Protein AF-A0A517QKP5-F1 (afdb_monomer)

Foldseek 3Di:
DPPPDFDLLFLLLQCPLQPNDQDAQPLQDPDDPDDQPPDRLRHALFDDPLADAPDDPPPDPDDRDDADPLLVVLQVQLLVCVQVVVLVSSLVSLSSSCVRRVRHLLSLQVNLVSCLSVVVLSSNLSSVLSSSNRDDDAALVVVQVSYNHVVSVVVSLVVLVVVCVVVVPDLSSLSVNLSVCVRVVVLVSSLVSLLSNLVVPVPSSSSVSSNCVSPVPDDRPPHQAQDDDDWAPFFDDLVLVAAWKWFDDDQKIWIWHQHPVQKIWIWMAHPRDIRIFIDGWDAGRRQWIWGATPRHGIWTWRWYGDRQWIFTHTGPDRNPDGTGIMGGD

Organism: NCBI:txid2527994

Sequence (329 aa):
MTAFGVTTWAVNRVGWAFGYNSYVNPYATSYVDNSSAYYDYSQPIVMTPDEQTLAADPASTEPPAALPETALSSFDQARNEFYDGDYDAALKSTDAALKEMPNDTAIHEFRALVTFALADYQQSAATLYAVLSVGPGWDWTTLSGLYPSVDVYTEQLRALESYCKKNPSDQASRFVLAYQYVTAGHNDAAIEQLQGLVKANPQDQVSIQMLQRLDPDAEIPNPAKKVEPPKPADPVEAKQLQGDWEATRDKSTYEMELAENQEFTWKFTTDGKTQEVRGIWSVDKDGVLAMEMNDSGVMLAQTIVKGNDLEFYMLGDTTGNDPIDFQKK

Structure (mmCIF, N/CA/C/O backbone):
data_AF-A0A517QKP5-F1
#
_entry.id   AF-A0A517QKP5-F1
#
loop_
_atom_site.group_PDB
_atom_site.id
_atom_site.type_symbol
_atom_site.label_atom_id
_atom_site.label_alt_id
_atom_site.label_comp_id
_atom_site.label_asym_id
_atom_site.label_entity_id
_atom_site.label_seq_id
_atom_site.pdbx_PDB_ins_code
_atom_site.Cartn_x
_atom_site.Cartn_y
_atom_site.Cartn_z
_atom_site.occupancy
_atom_site.B_iso_or_equiv
_atom_site.auth_seq_id
_atom_site.auth_comp_id
_atom_site.auth_asym_id
_atom_site.auth_atom_id
_atom_site.pdbx_PDB_model_num
ATOM 1 N N . MET A 1 1 ? -31.020 -1.310 4.590 1.00 26.44 1 MET A N 1
ATOM 2 C CA . MET A 1 1 ? -29.865 -2.166 4.263 1.00 26.44 1 MET A CA 1
ATOM 3 C C . MET A 1 1 ? -29.166 -1.544 3.075 1.00 26.44 1 MET A C 1
ATOM 5 O O . MET A 1 1 ? -29.464 -1.881 1.938 1.00 26.44 1 MET A O 1
ATOM 9 N N . THR A 1 2 ? -28.320 -0.558 3.336 1.00 27.45 2 THR A N 1
ATOM 10 C CA . THR A 1 2 ? -27.256 -0.180 2.410 1.00 27.45 2 THR A CA 1
ATOM 11 C C . THR A 1 2 ? -26.235 -1.309 2.476 1.00 27.45 2 THR A C 1
ATOM 13 O O . THR A 1 2 ? -25.740 -1.638 3.550 1.00 27.45 2 THR A O 1
ATOM 16 N N . ALA A 1 3 ? -26.026 -2.003 1.361 1.00 26.72 3 ALA A N 1
ATOM 17 C CA . ALA A 1 3 ? -24.931 -2.951 1.247 1.00 26.72 3 ALA A CA 1
ATOM 18 C C . ALA A 1 3 ? -23.648 -2.118 1.169 1.00 26.72 3 ALA A C 1
ATOM 20 O O . ALA A 1 3 ? -23.395 -1.487 0.146 1.00 26.72 3 ALA A O 1
ATOM 21 N N . PHE A 1 4 ? -22.899 -2.048 2.268 1.00 36.16 4 PHE A N 1
ATOM 22 C CA . PHE A 1 4 ? -21.596 -1.392 2.290 1.00 36.16 4 PHE A CA 1
ATOM 23 C C . PHE A 1 4 ? -20.643 -2.204 1.408 1.00 36.16 4 PHE A C 1
ATOM 25 O O . PHE A 1 4 ? -20.305 -3.347 1.718 1.00 36.16 4 PHE A O 1
ATOM 32 N N . GLY A 1 5 ? -20.291 -1.650 0.248 1.00 34.31 5 GLY A N 1
ATOM 33 C CA . GLY A 1 5 ? -19.359 -2.270 -0.682 1.00 34.31 5 GLY A CA 1
ATOM 34 C C . GLY A 1 5 ? -17.934 -2.035 -0.206 1.00 34.31 5 GLY A C 1
ATOM 35 O O . GLY A 1 5 ? -17.372 -0.976 -0.455 1.00 34.31 5 GLY A O 1
ATOM 36 N N . VAL A 1 6 ? -17.334 -3.017 0.462 1.00 38.69 6 VAL A N 1
ATOM 37 C CA . VAL A 1 6 ? -15.886 -3.007 0.695 1.00 38.69 6 VAL A CA 1
ATOM 38 C C . VAL A 1 6 ? -15.219 -3.282 -0.653 1.00 38.69 6 VAL A C 1
ATOM 40 O O . VAL A 1 6 ? -15.315 -4.392 -1.180 1.00 38.69 6 VAL A O 1
ATOM 43 N N . THR A 1 7 ? -14.574 -2.283 -1.254 1.00 41.81 7 THR A N 1
ATOM 44 C CA . THR A 1 7 ? -13.677 -2.548 -2.384 1.00 41.81 7 THR A CA 1
ATOM 45 C C . THR A 1 7 ? -12.477 -3.336 -1.857 1.00 41.81 7 THR A C 1
ATOM 47 O O . THR A 1 7 ? -11.970 -3.061 -0.773 1.00 41.81 7 THR A O 1
ATOM 50 N N . THR A 1 8 ? -12.024 -4.354 -2.590 1.00 42.66 8 THR A N 1
ATOM 51 C CA . THR A 1 8 ? -11.006 -5.317 -2.121 1.00 42.66 8 THR A CA 1
ATOM 52 C C . THR A 1 8 ? -9.703 -4.660 -1.636 1.00 42.66 8 THR A C 1
ATOM 54 O O . THR A 1 8 ? -9.054 -5.195 -0.744 1.00 42.66 8 THR A O 1
ATOM 57 N N . TRP A 1 9 ? -9.358 -3.476 -2.155 1.00 47.88 9 TRP A N 1
ATOM 58 C CA . TRP A 1 9 ? -8.185 -2.690 -1.748 1.00 47.88 9 TRP A CA 1
ATOM 59 C C . TRP A 1 9 ? -8.307 -2.070 -0.344 1.00 47.88 9 TRP A C 1
ATOM 61 O O . TRP A 1 9 ? -7.305 -1.871 0.340 1.00 47.88 9 TRP A O 1
ATOM 71 N N . ALA A 1 10 ? -9.530 -1.813 0.132 1.00 49.59 10 ALA A N 1
ATOM 72 C CA . ALA A 1 10 ? -9.772 -1.160 1.416 1.00 49.59 10 ALA A CA 1
ATOM 73 C C . ALA A 1 10 ? -9.341 -2.009 2.623 1.00 49.59 10 ALA A C 1
ATOM 75 O O . ALA A 1 10 ? -8.938 -1.458 3.643 1.00 49.59 10 ALA A O 1
ATOM 76 N N . VAL A 1 11 ? -9.385 -3.343 2.525 1.00 49.78 11 VAL A N 1
ATOM 77 C CA . VAL A 1 11 ? -9.179 -4.231 3.685 1.00 49.78 11 VAL A CA 1
ATOM 78 C C . VAL A 1 11 ? -7.751 -4.142 4.238 1.00 49.78 11 VAL A C 1
ATOM 80 O O . VAL A 1 11 ? -7.569 -4.182 5.452 1.00 49.78 11 VAL A O 1
ATOM 83 N N . ASN A 1 12 ? -6.740 -3.951 3.379 1.00 55.12 12 ASN A N 1
ATOM 84 C CA . ASN A 1 12 ? -5.353 -3.806 3.843 1.00 55.12 12 ASN A CA 1
ATOM 85 C C . ASN A 1 12 ? -5.059 -2.434 4.423 1.00 55.12 12 ASN A C 1
ATOM 87 O O . ASN A 1 12 ? -4.390 -2.340 5.450 1.00 55.12 12 ASN A O 1
ATOM 91 N N . ARG A 1 13 ? -5.571 -1.385 3.772 1.00 68.06 13 ARG A N 1
ATOM 92 C CA . ARG A 1 13 ? -5.437 0.000 4.225 1.00 68.06 13 ARG A CA 1
ATOM 93 C C . ARG A 1 13 ? -6.020 0.173 5.626 1.00 68.06 13 ARG A C 1
ATOM 95 O O . ARG A 1 13 ? -5.367 0.721 6.504 1.00 68.06 13 ARG A O 1
ATOM 102 N N . VAL A 1 14 ? -7.223 -0.357 5.848 1.00 72.00 14 VAL A N 1
ATOM 103 C CA . VAL A 1 14 ? -8.001 -0.193 7.085 1.00 72.00 14 VAL A CA 1
ATOM 104 C C . VAL A 1 14 ? -7.249 -0.666 8.335 1.00 72.00 14 VAL A C 1
ATOM 106 O O . VAL A 1 14 ? -7.290 0.007 9.361 1.00 72.00 14 VAL A O 1
ATOM 109 N N . GLY A 1 15 ? -6.527 -1.788 8.262 1.00 74.19 15 GLY A N 1
ATOM 110 C CA . GLY A 1 15 ? -5.787 -2.336 9.402 1.00 74.19 15 GLY A CA 1
ATOM 111 C C . GLY A 1 15 ? -4.815 -1.332 10.021 1.00 74.19 15 GLY A C 1
ATOM 112 O O . GLY A 1 15 ? -4.880 -1.040 11.214 1.00 74.19 15 GLY A O 1
ATOM 113 N N . TRP A 1 16 ? -3.918 -0.788 9.202 1.00 77.56 16 TRP A N 1
ATOM 114 C CA . TRP A 1 16 ? -2.890 0.141 9.669 1.00 77.56 16 TRP A CA 1
ATOM 115 C C . TRP A 1 16 ? -3.356 1.600 9.689 1.00 77.56 16 TRP A C 1
ATOM 117 O O . TRP A 1 16 ? -2.891 2.346 10.544 1.00 77.56 16 TRP A O 1
ATOM 127 N N . ALA A 1 17 ? -4.311 2.003 8.841 1.00 76.69 17 ALA A N 1
ATOM 128 C CA . ALA A 1 17 ? -4.862 3.365 8.829 1.00 76.69 17 ALA A CA 1
ATOM 129 C C . ALA A 1 17 ? -5.696 3.692 10.078 1.00 76.69 17 ALA A C 1
ATOM 131 O O . ALA A 1 17 ? -5.887 4.858 10.402 1.00 76.69 17 ALA A O 1
ATOM 132 N N . PHE A 1 18 ? -6.171 2.673 10.801 1.00 80.75 18 PHE A N 1
ATOM 133 C CA . PHE A 1 18 ? -6.803 2.828 12.114 1.00 80.75 18 PHE A CA 1
ATOM 134 C C . PHE A 1 18 ? -5.856 2.488 13.277 1.00 80.75 18 PHE A C 1
ATOM 136 O O . PHE A 1 18 ? -6.275 2.494 14.432 1.00 80.75 18 PHE A O 1
ATOM 143 N N . GLY A 1 19 ? -4.583 2.182 13.000 1.00 79.94 19 GLY A N 1
ATOM 144 C CA . GLY A 1 19 ? -3.602 1.783 14.014 1.00 79.94 19 GLY A CA 1
ATOM 145 C C . GLY A 1 19 ? -3.836 0.386 14.596 1.00 79.94 19 GLY A C 1
ATOM 146 O O . GLY A 1 19 ? -3.241 0.028 15.610 1.00 79.94 19 GLY A O 1
ATOM 147 N N . TYR A 1 20 ? -4.698 -0.425 13.974 1.00 79.19 20 TYR A N 1
ATOM 148 C CA . TYR A 1 20 ? -5.053 -1.740 14.497 1.00 79.19 20 TYR A CA 1
ATOM 149 C C . TYR A 1 20 ? -3.965 -2.792 14.242 1.00 79.19 20 TYR A C 1
ATOM 151 O O . TYR A 1 20 ? -3.736 -3.642 15.099 1.00 79.19 20 TYR A O 1
ATOM 159 N N . ASN A 1 21 ? -3.290 -2.714 13.092 1.00 76.88 21 ASN A N 1
ATOM 160 C CA . ASN A 1 21 ? -2.162 -3.561 12.701 1.00 76.88 21 ASN A CA 1
ATOM 161 C C . ASN A 1 21 ? -0.981 -2.705 12.230 1.00 76.88 21 ASN A C 1
ATOM 163 O O . ASN A 1 21 ? -1.163 -1.595 11.735 1.00 76.88 21 ASN A O 1
ATOM 167 N N . SER A 1 22 ? 0.243 -3.223 12.339 1.00 77.62 22 SER A N 1
ATOM 168 C CA . SER A 1 22 ? 1.410 -2.554 11.755 1.00 77.62 22 SER A CA 1
ATOM 169 C C . SER A 1 22 ? 1.430 -2.727 10.238 1.00 77.62 22 SER A C 1
ATOM 171 O O . SER A 1 22 ? 1.239 -3.830 9.728 1.00 77.62 22 SER A O 1
ATOM 173 N N . TYR A 1 23 ? 1.716 -1.645 9.518 1.00 83.31 23 TYR A N 1
ATOM 174 C CA . TYR A 1 23 ? 2.044 -1.724 8.099 1.00 83.31 23 TYR A CA 1
ATOM 175 C C . TYR A 1 23 ? 3.365 -2.479 7.906 1.00 83.31 23 TYR A C 1
ATOM 177 O O . TYR A 1 23 ? 4.340 -2.233 8.620 1.00 83.31 23 TYR A O 1
ATOM 185 N N . VAL A 1 24 ? 3.399 -3.391 6.933 1.00 86.50 24 VAL A N 1
ATOM 186 C CA . VAL A 1 24 ? 4.602 -4.138 6.560 1.00 86.50 24 VAL A CA 1
ATOM 187 C C . VAL A 1 24 ? 4.722 -4.159 5.045 1.00 86.50 24 VAL A C 1
ATOM 189 O O . VAL A 1 24 ? 3.851 -4.683 4.353 1.00 86.50 24 VAL A O 1
ATOM 192 N N . ASN A 1 25 ? 5.843 -3.644 4.549 1.00 91.00 25 ASN A N 1
ATOM 193 C CA . ASN A 1 25 ? 6.256 -3.775 3.160 1.00 91.00 25 ASN A CA 1
ATOM 194 C C . ASN A 1 25 ? 7.407 -4.790 3.073 1.00 91.00 25 ASN A C 1
ATOM 196 O O . ASN A 1 25 ? 8.517 -4.472 3.507 1.00 91.00 25 ASN A O 1
ATOM 200 N N . PRO A 1 26 ? 7.187 -6.000 2.526 1.00 92.00 26 PRO A N 1
ATOM 201 C CA . PRO A 1 26 ? 8.215 -7.040 2.474 1.00 92.00 26 PRO A CA 1
ATOM 202 C C . PRO A 1 26 ? 9.384 -6.684 1.542 1.00 92.00 26 PRO A C 1
ATOM 204 O O . PRO A 1 26 ? 10.430 -7.329 1.605 1.00 92.00 26 PRO A O 1
ATOM 207 N N . TYR A 1 27 ? 9.227 -5.659 0.700 1.00 93.19 27 TYR A N 1
ATOM 208 C CA . TYR A 1 27 ? 10.250 -5.178 -0.227 1.00 93.19 27 TYR A CA 1
ATOM 209 C C . TYR A 1 27 ? 10.960 -3.915 0.278 1.00 93.19 27 TYR A C 1
ATOM 211 O O . TYR A 1 27 ? 11.973 -3.509 -0.295 1.00 93.19 27 TYR A O 1
ATOM 219 N N . ALA A 1 28 ? 10.491 -3.305 1.370 1.00 87.81 28 ALA A N 1
ATOM 220 C CA . ALA A 1 28 ? 11.198 -2.205 2.007 1.00 87.81 28 ALA A CA 1
ATOM 221 C C . ALA A 1 28 ? 12.416 -2.748 2.767 1.00 87.81 28 ALA A C 1
ATOM 223 O O . ALA A 1 28 ? 12.324 -3.220 3.898 1.00 87.81 28 ALA A O 1
ATOM 224 N N . THR A 1 29 ? 13.588 -2.710 2.138 1.00 68.19 29 THR A N 1
ATOM 225 C CA . THR A 1 29 ? 14.846 -3.024 2.821 1.00 68.19 29 THR A CA 1
ATOM 226 C C . THR A 1 29 ? 15.338 -1.812 3.605 1.00 68.19 29 THR A C 1
ATOM 228 O O . THR A 1 29 ? 15.302 -0.698 3.092 1.00 68.19 29 THR A O 1
ATOM 231 N N . SER A 1 30 ? 15.946 -2.029 4.775 1.00 47.94 30 SER A N 1
ATOM 232 C CA . SER A 1 30 ? 16.734 -1.022 5.518 1.00 47.94 30 SER A CA 1
ATOM 233 C C . SER A 1 30 ? 18.002 -0.549 4.778 1.00 47.94 30 SER A C 1
ATOM 235 O O . SER A 1 30 ? 18.837 0.161 5.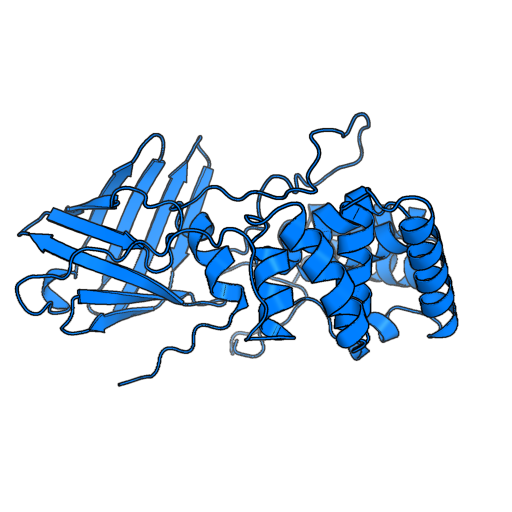338 1.00 47.94 30 SER A O 1
ATOM 237 N N . TYR A 1 31 ? 18.163 -0.958 3.519 1.00 39.59 31 TYR A N 1
ATOM 238 C CA . TYR A 1 31 ? 19.295 -0.662 2.665 1.00 39.59 31 TYR A CA 1
ATOM 239 C C . TYR A 1 31 ? 19.036 0.621 1.877 1.00 39.59 31 TYR A C 1
ATOM 241 O O . TYR A 1 31 ? 18.541 0.589 0.756 1.00 39.59 31 TYR A O 1
ATOM 249 N N . VAL A 1 32 ? 19.414 1.755 2.462 1.00 38.00 32 VAL A N 1
ATOM 250 C CA . VAL A 1 32 ? 19.802 2.930 1.676 1.00 38.00 32 VAL A CA 1
ATOM 251 C C . VAL A 1 32 ? 21.085 3.497 2.270 1.00 38.00 32 VAL A C 1
ATOM 253 O O . VAL A 1 32 ? 21.102 4.523 2.945 1.00 38.00 32 VAL A O 1
ATOM 256 N N . ASP A 1 33 ? 22.193 2.806 2.009 1.00 34.00 33 ASP A N 1
ATOM 257 C CA . ASP A 1 33 ? 23.496 3.463 1.980 1.00 34.00 33 ASP A CA 1
ATOM 258 C C . ASP A 1 33 ? 23.615 4.217 0.646 1.00 34.00 33 ASP A C 1
ATOM 260 O O . ASP A 1 33 ? 24.049 3.657 -0.359 1.00 34.00 33 ASP A O 1
ATOM 264 N N . ASN A 1 34 ? 23.079 5.442 0.630 1.00 33.66 34 ASN A N 1
ATOM 265 C CA . ASN A 1 34 ? 23.497 6.618 -0.151 1.00 33.66 34 ASN A CA 1
ATOM 266 C C . ASN A 1 34 ? 22.301 7.549 -0.378 1.00 33.66 34 ASN A C 1
ATOM 268 O O . ASN A 1 34 ? 21.502 7.312 -1.278 1.00 33.66 34 ASN A O 1
ATOM 272 N N . SER A 1 35 ? 22.205 8.610 0.429 1.00 38.62 35 SER A N 1
ATOM 273 C CA . SER A 1 35 ? 21.850 9.995 0.041 1.00 38.62 35 SER A CA 1
ATOM 274 C C . SER A 1 35 ? 20.667 10.304 -0.913 1.00 38.62 35 SER A C 1
ATOM 276 O O . SER A 1 35 ? 20.515 11.469 -1.278 1.00 38.62 35 SER A O 1
ATOM 278 N N . SER A 1 36 ? 19.820 9.343 -1.298 1.00 44.12 36 SER A N 1
ATOM 279 C CA . SER A 1 36 ? 18.872 9.471 -2.422 1.00 44.12 36 SER A CA 1
ATOM 280 C C . SER A 1 36 ? 17.463 8.915 -2.177 1.00 44.12 36 SER A C 1
ATOM 282 O O . SER A 1 36 ? 16.546 9.310 -2.889 1.00 44.12 36 SER A O 1
ATOM 284 N N . ALA A 1 37 ? 17.224 8.067 -1.168 1.00 49.91 37 ALA A N 1
ATOM 285 C CA . ALA A 1 37 ? 15.848 7.699 -0.821 1.00 49.91 37 ALA A CA 1
ATOM 286 C C . ALA A 1 37 ? 15.202 8.830 -0.013 1.00 49.91 37 ALA A C 1
ATOM 288 O O . ALA A 1 37 ? 15.425 8.964 1.189 1.00 49.91 37 ALA A O 1
ATOM 289 N N . TYR A 1 38 ? 14.427 9.669 -0.698 1.00 62.84 38 TYR A N 1
ATOM 290 C CA . TYR A 1 38 ? 13.670 10.758 -0.079 1.00 62.84 38 TYR A CA 1
ATOM 291 C C . TYR A 1 38 ? 12.416 10.276 0.666 1.00 62.84 38 TYR A C 1
ATOM 293 O O . TYR A 1 38 ? 11.907 11.014 1.506 1.00 62.84 38 TYR A O 1
ATOM 301 N N . TYR A 1 39 ? 11.948 9.048 0.401 1.00 75.75 39 TYR A N 1
ATOM 302 C CA . TYR A 1 39 ? 10.769 8.459 1.038 1.00 75.75 39 TYR A CA 1
ATOM 303 C C . TYR A 1 39 ? 11.071 7.086 1.645 1.00 75.75 39 TYR A C 1
ATOM 305 O O . TYR A 1 39 ? 11.768 6.267 1.043 1.00 75.75 39 TYR A O 1
ATOM 313 N N . ASP A 1 40 ? 10.524 6.832 2.832 1.00 85.31 40 ASP A N 1
ATOM 314 C CA . ASP A 1 40 ? 10.667 5.572 3.559 1.00 85.31 40 ASP A CA 1
ATOM 315 C C . ASP A 1 40 ? 9.453 4.666 3.311 1.00 85.31 40 ASP A C 1
ATOM 317 O O . ASP A 1 40 ? 8.442 4.753 4.004 1.00 85.31 40 ASP A O 1
ATOM 321 N N . TYR A 1 41 ? 9.561 3.757 2.336 1.00 89.81 41 TYR A N 1
ATOM 322 C CA . TYR A 1 41 ? 8.493 2.802 2.005 1.00 89.81 41 TYR A CA 1
ATOM 323 C C . TYR A 1 41 ? 8.322 1.661 3.020 1.00 89.81 41 TYR A C 1
ATOM 325 O O . TYR A 1 41 ? 7.471 0.790 2.811 1.00 89.81 41 TYR A O 1
ATOM 333 N N . SER A 1 42 ? 9.098 1.646 4.116 1.00 87.06 42 SER A N 1
ATOM 334 C CA . SER A 1 42 ? 8.764 0.834 5.295 1.00 87.06 42 SER A CA 1
ATOM 335 C C . SER A 1 42 ? 7.580 1.415 6.071 1.00 87.06 42 SER A C 1
ATOM 337 O O . SER A 1 42 ? 7.031 0.751 6.948 1.00 87.06 42 SER A O 1
ATOM 339 N N . GLN A 1 43 ? 7.174 2.641 5.739 1.00 83.75 43 GLN A N 1
ATOM 340 C CA . GLN A 1 43 ? 5.956 3.291 6.194 1.00 83.75 43 GLN A CA 1
ATOM 341 C C . GLN A 1 43 ? 4.939 3.332 5.039 1.00 83.75 43 GLN A C 1
ATOM 343 O O . GLN A 1 43 ? 5.337 3.340 3.868 1.00 83.75 43 GLN A O 1
ATOM 348 N N . PRO A 1 44 ? 3.631 3.321 5.338 1.00 82.06 44 PRO A N 1
ATOM 349 C CA . PRO A 1 44 ? 2.616 3.457 4.306 1.00 82.06 44 PRO A CA 1
ATOM 350 C C . PRO A 1 44 ? 2.611 4.886 3.756 1.00 82.06 44 PRO A C 1
ATOM 352 O O . PRO A 1 44 ? 2.964 5.828 4.468 1.00 82.06 44 PRO A O 1
ATOM 355 N N . ILE A 1 45 ? 2.138 5.050 2.520 1.00 82.06 45 ILE A N 1
ATOM 356 C CA . ILE A 1 45 ? 1.770 6.372 2.006 1.00 82.06 45 ILE A CA 1
ATOM 357 C C . ILE A 1 45 ? 0.509 6.808 2.759 1.00 82.06 45 ILE A C 1
ATOM 359 O O . ILE A 1 45 ? -0.497 6.102 2.758 1.00 82.06 45 ILE A O 1
ATOM 363 N N . VAL A 1 46 ? 0.563 7.938 3.459 1.00 75.94 46 VAL A N 1
ATOM 364 C CA . VAL A 1 46 ? -0.562 8.413 4.276 1.00 75.94 46 VAL A CA 1
ATOM 365 C C . VAL A 1 46 ? -1.313 9.471 3.487 1.00 75.94 46 VAL A C 1
ATOM 367 O O . VAL A 1 46 ? -0.928 10.630 3.514 1.00 75.94 46 VAL A O 1
ATOM 370 N N . MET A 1 47 ? -2.376 9.074 2.788 1.00 65.69 47 MET A N 1
ATOM 371 C CA . MET A 1 47 ? -3.283 10.039 2.161 1.00 65.69 47 MET A CA 1
ATOM 372 C C . MET A 1 47 ? -4.126 10.687 3.258 1.00 65.69 47 MET A C 1
ATOM 374 O O . MET A 1 47 ? -4.860 9.983 3.959 1.00 65.69 47 MET A O 1
ATOM 378 N N . THR A 1 48 ? -3.978 11.997 3.455 1.00 59.06 48 THR A N 1
ATOM 379 C CA . THR A 1 48 ? -4.843 12.739 4.382 1.00 59.06 48 THR A CA 1
ATOM 380 C C . THR A 1 48 ? -6.122 13.209 3.668 1.00 59.06 48 THR A C 1
ATOM 382 O O . THR A 1 48 ? -6.060 13.516 2.480 1.00 59.06 48 THR A O 1
ATOM 385 N N . PRO A 1 49 ? -7.289 13.283 4.346 1.00 51.97 49 PRO A N 1
ATOM 386 C CA . PRO A 1 49 ? -8.567 13.607 3.693 1.00 51.97 49 PRO A CA 1
ATOM 387 C C . PRO A 1 49 ? -8.610 14.950 2.947 1.00 51.97 49 PRO A C 1
ATOM 389 O O . PRO A 1 49 ? -9.415 15.114 2.038 1.00 51.97 49 PRO A O 1
ATOM 392 N N . ASP A 1 50 ? -7.745 15.894 3.324 1.00 52.31 50 ASP A N 1
ATOM 393 C CA . ASP A 1 50 ? -7.651 17.228 2.721 1.00 52.31 50 ASP A CA 1
ATOM 394 C C . ASP A 1 50 ? -6.433 17.356 1.776 1.00 52.31 50 ASP A C 1
ATOM 396 O O . ASP A 1 50 ? -6.069 18.459 1.354 1.00 52.31 50 ASP A O 1
ATOM 400 N N . GLU A 1 51 ? -5.750 16.245 1.474 1.00 59.16 51 GLU A N 1
ATOM 401 C CA . GLU A 1 51 ? -4.544 16.249 0.653 1.00 59.16 51 GLU A CA 1
ATOM 402 C C . GLU A 1 51 ? -4.865 16.388 -0.827 1.00 59.16 51 GLU A C 1
ATOM 404 O O . GLU A 1 51 ? -5.670 15.653 -1.397 1.00 59.16 51 GLU A O 1
ATOM 409 N N . GLN A 1 52 ? -4.187 17.326 -1.478 1.00 56.47 52 GLN A N 1
ATOM 410 C CA . GLN A 1 52 ? -4.294 17.479 -2.917 1.00 56.47 52 GLN A CA 1
ATOM 411 C C . GLN A 1 52 ? -3.410 16.446 -3.601 1.00 56.47 52 GLN A C 1
ATOM 413 O O . GLN A 1 52 ? -2.228 16.328 -3.279 1.00 56.47 52 GLN A O 1
ATOM 418 N N . THR A 1 53 ? -3.966 15.753 -4.590 1.00 61.34 53 THR A N 1
ATOM 419 C CA . THR A 1 53 ? -3.202 14.846 -5.446 1.00 61.34 53 THR A CA 1
ATOM 420 C C . THR A 1 53 ? -3.416 15.198 -6.917 1.00 61.34 53 THR A C 1
ATOM 422 O O . THR A 1 53 ? -4.398 15.846 -7.288 1.00 61.34 53 THR A O 1
ATOM 425 N N . LEU A 1 54 ? -2.483 14.791 -7.771 1.00 58.94 54 LEU A N 1
ATOM 426 C CA . LEU A 1 54 ? -2.568 14.880 -9.225 1.00 58.94 54 LEU A CA 1
ATOM 427 C C . LEU A 1 54 ? -3.660 13.967 -9.790 1.00 58.94 54 LEU A C 1
ATOM 429 O O . LEU A 1 54 ? -4.129 14.190 -10.908 1.00 58.94 54 LEU A O 1
ATOM 433 N N . ALA A 1 55 ? -4.077 12.955 -9.027 1.00 54.19 55 ALA A N 1
ATOM 434 C CA . ALA A 1 55 ? -5.275 12.193 -9.311 1.00 54.19 55 ALA A CA 1
ATOM 435 C C . ALA A 1 55 ? -6.500 12.994 -8.840 1.00 54.19 55 ALA A C 1
ATOM 437 O O . ALA A 1 55 ? -6.680 13.270 -7.657 1.00 54.19 55 ALA A O 1
ATOM 438 N N . ALA A 1 56 ? -7.369 13.382 -9.773 1.00 41.94 56 ALA A N 1
ATOM 439 C CA . ALA A 1 56 ? -8.659 13.943 -9.395 1.00 41.94 56 ALA A CA 1
ATOM 440 C C . ALA A 1 56 ? -9.504 12.841 -8.741 1.00 41.94 56 ALA A C 1
ATOM 442 O O . ALA A 1 56 ? -9.697 11.791 -9.355 1.00 41.94 56 ALA A O 1
ATOM 443 N N . ASP A 1 57 ? -10.035 13.088 -7.542 1.00 47.25 57 ASP A N 1
ATOM 444 C CA . ASP A 1 57 ? -11.124 12.271 -7.011 1.00 47.25 57 ASP A CA 1
ATOM 445 C C . ASP A 1 57 ? -12.350 12.465 -7.924 1.00 47.25 57 ASP A C 1
ATOM 447 O O . ASP A 1 57 ? -12.897 13.573 -7.985 1.00 47.25 57 ASP A O 1
ATOM 451 N N . PRO A 1 58 ? -12.799 11.428 -8.658 1.00 39.53 58 PRO A N 1
ATOM 452 C CA . PRO A 1 58 ? -13.948 11.546 -9.547 1.00 39.53 58 PRO A CA 1
ATOM 453 C C . PRO A 1 58 ? -15.263 11.838 -8.803 1.00 39.53 58 PRO A C 1
ATOM 455 O O . PRO A 1 58 ? -16.252 12.172 -9.460 1.00 39.53 58 PRO A O 1
ATOM 458 N N . ALA A 1 59 ? -15.300 11.705 -7.471 1.00 39.19 59 ALA A N 1
ATOM 459 C CA . ALA A 1 59 ? -16.460 11.998 -6.636 1.00 39.19 59 ALA A CA 1
ATOM 460 C C . ALA A 1 59 ? -16.465 13.420 -6.039 1.00 39.19 59 ALA A C 1
ATOM 462 O O . ALA A 1 59 ? -17.513 13.862 -5.559 1.00 39.19 59 ALA A O 1
ATOM 463 N N . SER A 1 60 ? -15.351 14.161 -6.094 1.00 44.94 60 SER A N 1
ATOM 464 C CA . SER A 1 60 ? -15.269 15.493 -5.487 1.00 44.94 60 SER A CA 1
ATOM 465 C C . SER A 1 60 ? -15.973 16.558 -6.335 1.00 44.94 60 SER A C 1
ATOM 467 O O . SER A 1 60 ? -15.716 16.726 -7.528 1.00 44.94 60 SER A O 1
ATOM 469 N N . THR A 1 61 ? -16.886 17.305 -5.706 1.00 42.09 61 THR A N 1
ATOM 470 C CA . THR A 1 61 ? -17.569 18.464 -6.311 1.00 42.09 61 THR A CA 1
ATOM 471 C C . THR A 1 61 ? -16.914 19.797 -5.957 1.00 42.09 61 THR A C 1
ATOM 473 O O . THR A 1 61 ? -17.375 20.846 -6.416 1.00 42.09 61 THR A O 1
ATOM 476 N N . GLU A 1 62 ? -15.880 19.783 -5.114 1.00 48.38 62 GLU A N 1
ATOM 477 C CA . GLU A 1 62 ? -15.153 20.995 -4.754 1.00 48.38 62 GLU A CA 1
ATOM 478 C C . GLU A 1 62 ? -14.172 21.384 -5.869 1.00 48.38 62 GLU A C 1
ATOM 480 O O . GLU A 1 62 ? -13.548 20.513 -6.481 1.00 48.38 62 GLU A O 1
ATOM 485 N N . PRO A 1 63 ? -14.018 22.686 -6.176 1.00 44.66 63 PRO A N 1
ATOM 486 C CA . PRO A 1 63 ? -12.963 23.129 -7.072 1.00 44.66 63 PRO A CA 1
ATOM 487 C C . PRO A 1 63 ? -11.614 22.682 -6.493 1.00 44.66 63 PRO A C 1
ATOM 489 O O . PRO A 1 63 ? -11.333 23.038 -5.345 1.00 44.66 63 PRO A O 1
ATOM 492 N N . PRO A 1 64 ? -10.774 21.947 -7.243 1.00 55.12 64 PRO A N 1
ATOM 493 C CA . PRO A 1 64 ? -9.469 21.551 -6.743 1.00 55.12 64 PRO A CA 1
ATOM 494 C C . PRO A 1 64 ? -8.702 22.809 -6.344 1.00 55.12 64 PRO A C 1
ATOM 496 O O . PRO A 1 64 ? -8.546 23.744 -7.138 1.00 55.12 64 PRO A O 1
ATOM 499 N N . ALA A 1 65 ? -8.274 22.865 -5.086 1.00 57.47 65 ALA A N 1
ATOM 500 C CA . ALA A 1 65 ? -7.387 23.921 -4.642 1.00 57.47 65 ALA A CA 1
ATOM 501 C C . ALA A 1 65 ? -6.073 23.844 -5.447 1.00 57.47 65 ALA A C 1
ATOM 503 O O . ALA A 1 65 ? -5.680 22.783 -5.933 1.00 57.47 65 ALA A O 1
ATOM 504 N N . ALA A 1 66 ? -5.456 25.001 -5.696 1.00 63.31 66 ALA A N 1
ATOM 505 C CA . ALA A 1 66 ? -4.359 25.097 -6.652 1.00 63.31 66 ALA A CA 1
ATOM 506 C C . ALA A 1 66 ? -3.129 24.318 -6.162 1.00 63.31 66 ALA A C 1
ATOM 508 O O . ALA A 1 66 ? -2.564 24.649 -5.119 1.00 63.31 66 ALA A O 1
ATOM 509 N N . LEU A 1 67 ? -2.720 23.324 -6.951 1.00 68.00 67 LEU A N 1
ATOM 510 C CA . LEU A 1 67 ? -1.516 22.533 -6.721 1.00 68.00 67 LEU A CA 1
ATOM 511 C C . LEU A 1 67 ? -0.252 23.409 -6.758 1.00 68.00 67 LEU A C 1
ATOM 513 O O . LEU A 1 67 ? -0.222 24.404 -7.495 1.00 68.00 67 LEU A O 1
ATOM 517 N N . PRO A 1 68 ? 0.819 23.041 -6.030 1.00 73.81 68 PRO A N 1
ATOM 518 C CA . PRO A 1 68 ? 2.089 23.753 -6.107 1.00 73.81 68 PRO A CA 1
ATOM 519 C C . PRO A 1 68 ? 2.630 23.761 -7.546 1.00 73.81 68 PRO A C 1
ATOM 521 O O . PRO A 1 68 ? 2.881 22.712 -8.140 1.00 73.81 68 PRO A O 1
ATOM 524 N N . GLU A 1 69 ? 2.853 24.951 -8.112 1.00 74.44 69 GLU A N 1
ATOM 525 C CA . GLU A 1 69 ? 3.353 25.115 -9.489 1.00 74.44 69 GLU A CA 1
ATOM 526 C C . GLU A 1 69 ? 4.719 24.433 -9.691 1.00 74.44 69 GLU A C 1
ATOM 528 O O . GLU A 1 69 ? 5.001 23.869 -10.747 1.00 74.44 69 GLU A O 1
ATOM 533 N N . THR A 1 70 ? 5.553 24.423 -8.649 1.00 75.19 70 THR A N 1
ATOM 534 C CA . THR A 1 70 ? 6.848 23.730 -8.620 1.00 75.19 70 THR A CA 1
ATOM 535 C C . THR A 1 70 ? 6.708 22.212 -8.701 1.00 75.19 70 THR A C 1
ATOM 537 O O . THR A 1 70 ? 7.501 21.577 -9.398 1.00 75.19 70 THR A O 1
ATOM 540 N N . ALA A 1 71 ? 5.706 21.631 -8.035 1.00 73.38 71 ALA A N 1
ATOM 541 C CA . ALA A 1 71 ? 5.427 20.198 -8.087 1.00 73.38 71 ALA A CA 1
ATOM 542 C C . ALA A 1 71 ? 4.946 19.785 -9.482 1.00 73.38 71 ALA A C 1
ATOM 544 O O . ALA A 1 71 ? 5.495 18.853 -10.066 1.00 73.38 71 ALA A O 1
ATOM 545 N N . LEU A 1 72 ? 3.995 20.540 -10.050 1.00 77.38 72 LEU A N 1
ATOM 546 C CA . LEU A 1 72 ? 3.498 20.336 -11.414 1.00 77.38 72 LEU A CA 1
ATOM 547 C C . LEU A 1 72 ? 4.629 20.417 -12.443 1.00 77.38 72 LEU A C 1
ATOM 549 O O . LEU A 1 72 ? 4.799 19.507 -13.247 1.00 77.38 72 LEU A O 1
ATOM 553 N N . SER A 1 73 ? 5.450 21.465 -12.362 1.00 83.56 73 SER A N 1
ATOM 554 C CA . SER A 1 73 ? 6.594 21.660 -13.255 1.00 83.56 73 SER A CA 1
ATOM 555 C C . SER A 1 73 ? 7.616 20.520 -13.150 1.00 83.56 73 SER A C 1
ATOM 557 O O . SER A 1 73 ? 8.052 19.981 -14.167 1.00 83.56 73 SER A O 1
ATOM 559 N N . SER A 1 74 ? 7.956 20.096 -11.927 1.00 88.06 74 SER A N 1
ATOM 560 C CA . SER A 1 74 ? 8.913 19.002 -11.702 1.00 88.06 74 SER A CA 1
ATOM 561 C C . SER A 1 74 ? 8.376 17.661 -12.205 1.00 88.06 74 SER A C 1
ATOM 563 O O . SER A 1 74 ? 9.121 16.878 -12.791 1.00 88.06 74 SER A O 1
ATOM 565 N N . PHE A 1 75 ? 7.082 17.394 -12.021 1.00 91.75 75 PHE A N 1
ATOM 566 C CA . PHE A 1 75 ? 6.470 16.157 -12.494 1.00 91.75 75 PHE A CA 1
ATOM 567 C C . PHE A 1 75 ? 6.287 16.135 -14.018 1.00 91.75 75 PHE A C 1
ATOM 569 O O . PHE A 1 75 ? 6.532 15.111 -14.655 1.00 91.75 75 PHE A O 1
ATOM 576 N N . ASP A 1 76 ? 5.932 17.263 -14.635 1.00 90.50 76 ASP A N 1
ATOM 577 C CA . ASP A 1 76 ? 5.917 17.416 -16.095 1.00 90.50 76 ASP A CA 1
ATOM 578 C C . ASP A 1 76 ? 7.305 17.173 -16.690 1.00 90.50 76 ASP A C 1
ATOM 580 O O . ASP A 1 76 ? 7.445 16.438 -17.670 1.00 90.50 76 ASP A O 1
ATOM 584 N N . GLN A 1 77 ? 8.341 17.741 -16.067 1.00 94.94 77 GLN A N 1
ATOM 585 C CA . GLN A 1 77 ? 9.727 17.496 -16.447 1.00 94.94 77 GLN A CA 1
ATOM 586 C C . GLN A 1 77 ? 10.079 16.007 -16.330 1.00 94.94 77 GLN A C 1
ATOM 588 O O . GLN A 1 77 ? 10.600 15.441 -17.289 1.00 94.94 77 GLN A O 1
ATOM 593 N N . ALA A 1 78 ? 9.727 15.359 -15.217 1.00 96.50 78 ALA A N 1
ATOM 594 C CA . ALA A 1 78 ? 9.989 13.938 -15.006 1.00 96.50 78 ALA A CA 1
ATOM 595 C C . ALA A 1 78 ? 9.340 13.050 -16.081 1.00 96.50 78 ALA A C 1
ATOM 597 O O . ALA A 1 78 ? 9.966 12.116 -16.583 1.00 96.50 78 ALA A O 1
ATOM 598 N N . ARG A 1 79 ? 8.096 13.360 -16.474 1.00 95.81 79 ARG A N 1
ATOM 599 C CA . ARG A 1 79 ? 7.381 12.645 -17.542 1.00 95.81 79 ARG A CA 1
ATOM 600 C C . ARG A 1 79 ? 8.049 12.819 -18.902 1.00 95.81 79 ARG A C 1
ATOM 602 O O . ARG A 1 79 ? 8.181 11.836 -19.624 1.00 95.81 79 ARG A O 1
ATOM 609 N N . ASN A 1 80 ? 8.501 14.028 -19.230 1.00 96.94 80 ASN A N 1
ATOM 610 C CA . ASN A 1 80 ? 9.223 14.284 -20.479 1.00 96.94 80 ASN A CA 1
ATOM 611 C C . ASN A 1 80 ? 10.576 13.557 -20.508 1.00 96.94 80 ASN A C 1
ATOM 613 O O . ASN A 1 80 ? 10.884 12.884 -21.485 1.00 96.94 80 ASN A O 1
ATOM 617 N N . GLU A 1 81 ? 11.346 13.619 -19.419 1.00 98.38 81 GLU A N 1
ATOM 618 C CA . GLU A 1 81 ? 12.632 12.916 -19.293 1.00 98.38 81 GLU A CA 1
ATOM 619 C C . GLU A 1 81 ? 12.460 11.396 -19.427 1.00 98.38 81 GLU A C 1
ATOM 621 O O . GLU A 1 81 ? 13.214 10.746 -20.150 1.00 98.38 81 GLU A O 1
ATOM 626 N N . PHE A 1 82 ? 11.422 10.826 -18.806 1.00 98.38 82 PHE A N 1
ATOM 627 C CA . PHE A 1 82 ? 11.089 9.409 -18.959 1.00 98.38 82 PHE A CA 1
ATOM 628 C C . PHE A 1 82 ? 10.704 9.057 -20.399 1.00 98.38 82 PHE A C 1
ATOM 630 O O . PHE A 1 82 ? 11.167 8.045 -20.929 1.00 98.38 82 PHE A O 1
ATOM 637 N N . TYR A 1 83 ? 9.878 9.891 -21.038 1.00 96.62 83 TYR A N 1
ATOM 638 C CA . TYR A 1 83 ? 9.447 9.704 -22.423 1.00 96.62 83 TYR A CA 1
ATOM 639 C C . TYR A 1 83 ? 10.634 9.727 -23.399 1.00 96.62 83 TYR A C 1
ATOM 641 O O . TYR A 1 83 ? 10.680 8.927 -24.335 1.00 96.62 83 TYR A O 1
ATOM 649 N N . ASP A 1 84 ? 11.622 10.583 -23.131 1.00 97.50 84 ASP A N 1
ATOM 650 C CA . ASP A 1 84 ? 12.872 10.695 -23.889 1.00 97.50 84 ASP A CA 1
ATOM 651 C C . ASP A 1 84 ? 13.891 9.581 -23.559 1.00 97.50 84 ASP A C 1
ATOM 653 O O . ASP A 1 84 ? 14.925 9.462 -24.221 1.00 97.50 84 ASP A O 1
ATOM 657 N N . GLY A 1 85 ? 13.597 8.731 -22.568 1.00 97.19 85 GLY A N 1
ATOM 658 C CA . GLY A 1 85 ? 14.441 7.612 -22.143 1.00 97.19 85 GLY A CA 1
ATOM 659 C C . GLY A 1 85 ? 15.553 7.978 -21.153 1.00 97.19 85 GLY A C 1
ATOM 660 O O . GLY A 1 85 ? 16.396 7.131 -20.855 1.00 97.19 85 GLY A O 1
ATOM 661 N N . ASP A 1 86 ? 15.568 9.204 -20.622 1.00 98.19 86 ASP A N 1
ATOM 662 C CA . ASP A 1 86 ? 16.499 9.640 -19.573 1.00 98.19 86 ASP A CA 1
ATOM 663 C C . ASP A 1 86 ? 15.935 9.305 -18.183 1.00 98.19 86 ASP A C 1
ATOM 665 O O . ASP A 1 86 ? 15.455 10.158 -17.434 1.00 98.19 86 ASP A O 1
ATOM 669 N N . TYR A 1 87 ? 15.958 8.014 -17.841 1.00 97.75 87 TYR A N 1
ATOM 670 C CA . TYR A 1 87 ? 15.366 7.517 -16.596 1.00 97.75 87 TYR A CA 1
ATOM 671 C C . TYR A 1 87 ? 16.090 8.014 -15.333 1.00 97.75 87 TYR A C 1
ATOM 673 O O . TYR A 1 87 ? 15.458 8.183 -14.290 1.00 97.75 87 TYR A O 1
ATOM 681 N N . ASP A 1 88 ? 17.393 8.298 -15.413 1.00 97.00 88 ASP A N 1
ATOM 682 C CA . ASP A 1 88 ? 18.158 8.874 -14.301 1.00 97.00 88 ASP A CA 1
ATOM 683 C C . ASP A 1 88 ? 17.745 10.327 -14.014 1.00 97.00 88 ASP A C 1
ATOM 685 O O . ASP A 1 88 ? 17.652 10.726 -12.847 1.00 97.00 88 ASP A O 1
ATOM 689 N N . ALA A 1 89 ? 17.510 11.139 -15.054 1.00 97.19 89 ALA A N 1
ATOM 690 C CA . ALA A 1 89 ? 16.962 12.484 -14.889 1.00 97.19 89 ALA A CA 1
ATOM 691 C C . ALA A 1 89 ? 15.513 12.426 -14.389 1.00 97.19 89 ALA A C 1
ATOM 693 O O . ALA A 1 89 ? 15.202 13.055 -13.373 1.00 97.19 89 ALA A O 1
ATOM 694 N N . ALA A 1 90 ? 14.690 11.564 -14.999 1.00 97.62 90 ALA A N 1
ATOM 695 C CA . ALA A 1 90 ? 13.299 11.373 -14.606 1.00 97.62 90 ALA A CA 1
ATOM 696 C C . ALA A 1 90 ? 13.166 11.026 -13.119 1.00 97.62 90 ALA A C 1
ATOM 698 O O . ALA A 1 90 ? 12.288 11.559 -12.438 1.00 97.62 90 ALA A O 1
ATOM 699 N N . LEU A 1 91 ? 14.060 10.186 -12.578 1.00 95.88 91 LEU A N 1
ATOM 700 C CA . LEU A 1 91 ? 14.043 9.823 -11.160 1.00 95.88 91 LEU A CA 1
ATOM 701 C C . LEU A 1 91 ? 14.291 11.043 -10.264 1.00 95.88 91 LEU A C 1
ATOM 703 O O . LEU A 1 91 ? 13.557 11.257 -9.302 1.00 95.88 91 LEU A O 1
ATOM 707 N N . LYS A 1 92 ? 15.271 11.887 -10.608 1.00 94.00 92 LYS A N 1
ATOM 708 C CA . LYS A 1 92 ? 15.590 13.110 -9.848 1.00 94.00 92 LYS A CA 1
ATOM 709 C C . LYS A 1 92 ? 14.438 14.110 -9.865 1.00 94.00 92 LYS A C 1
ATOM 711 O O . LYS A 1 92 ? 14.141 14.703 -8.829 1.00 94.00 92 LYS A O 1
ATOM 716 N N . SER A 1 93 ? 13.806 14.299 -11.020 1.00 94.50 93 SER A N 1
ATOM 717 C CA . SER A 1 93 ? 12.663 15.203 -11.178 1.00 94.50 93 SER A CA 1
ATOM 718 C C . SER A 1 93 ? 11.420 14.666 -10.460 1.00 94.50 93 SER A C 1
ATOM 720 O O . SER A 1 93 ? 10.705 15.426 -9.807 1.00 94.50 93 SER A O 1
ATOM 722 N N . THR A 1 94 ? 11.215 13.344 -10.470 1.00 94.25 94 THR A N 1
ATOM 723 C CA . THR A 1 94 ? 10.157 12.683 -9.687 1.00 94.25 94 THR A CA 1
ATOM 724 C C . THR A 1 94 ? 10.371 12.879 -8.187 1.00 94.25 94 THR A C 1
ATOM 726 O O . THR A 1 94 ? 9.457 13.285 -7.474 1.00 94.25 94 THR A O 1
ATOM 729 N N . ASP A 1 95 ? 11.596 12.664 -7.702 1.00 92.00 95 ASP A N 1
ATOM 730 C CA . ASP A 1 95 ? 11.951 12.888 -6.299 1.00 92.00 95 ASP A CA 1
ATOM 731 C C . ASP A 1 95 ? 11.827 14.371 -5.898 1.00 92.00 95 ASP A C 1
ATOM 733 O O . ASP A 1 95 ? 11.543 14.680 -4.741 1.00 92.00 95 ASP A O 1
ATOM 737 N N . ALA A 1 96 ? 12.031 15.311 -6.828 1.00 90.56 96 ALA A N 1
ATOM 738 C CA . ALA A 1 96 ? 11.769 16.730 -6.594 1.00 90.56 96 ALA A CA 1
ATOM 739 C C . ALA A 1 96 ? 10.267 17.016 -6.440 1.00 90.56 96 ALA A C 1
ATOM 741 O O . ALA A 1 96 ? 9.891 17.750 -5.530 1.00 90.56 96 ALA A O 1
ATOM 742 N N . ALA A 1 97 ? 9.415 16.392 -7.258 1.00 89.94 97 ALA A N 1
ATOM 743 C CA . ALA A 1 97 ? 7.965 16.512 -7.128 1.00 89.94 97 ALA A CA 1
ATOM 744 C C . ALA A 1 97 ? 7.455 15.923 -5.795 1.00 89.94 97 ALA A C 1
ATOM 746 O O . ALA A 1 97 ? 6.673 16.571 -5.102 1.00 89.94 97 ALA A O 1
ATOM 747 N N . LEU A 1 98 ? 7.975 14.764 -5.368 1.00 89.12 98 LEU A N 1
ATOM 748 C CA . LEU A 1 98 ? 7.630 14.144 -4.077 1.00 89.12 98 LEU A CA 1
ATOM 749 C C . LEU A 1 98 ? 8.070 14.958 -2.852 1.00 89.12 98 LEU A C 1
ATOM 751 O O . LEU A 1 98 ? 7.538 14.757 -1.768 1.00 89.12 98 LEU A O 1
ATOM 755 N N . LYS A 1 99 ? 9.023 15.889 -2.974 1.00 87.06 99 LYS A N 1
ATOM 756 C CA . LYS A 1 99 ? 9.343 16.798 -1.855 1.00 87.06 99 LYS A CA 1
ATOM 757 C C . LYS A 1 99 ? 8.217 17.786 -1.576 1.00 87.06 99 LYS A C 1
ATOM 759 O O . LYS A 1 99 ? 8.035 18.180 -0.429 1.00 87.06 99 LYS A O 1
ATOM 764 N N . GLU A 1 100 ? 7.499 18.185 -2.619 1.00 85.62 100 GLU A N 1
ATOM 765 C CA . GLU A 1 100 ? 6.393 19.137 -2.537 1.00 85.62 100 GLU A CA 1
ATOM 766 C C . GLU A 1 100 ? 5.055 18.422 -2.301 1.00 85.62 100 GLU A C 1
ATOM 768 O O . GLU A 1 100 ? 4.186 18.951 -1.613 1.00 85.62 100 GLU A O 1
ATOM 773 N N . MET A 1 101 ? 4.903 17.210 -2.846 1.00 85.38 101 MET A N 1
ATOM 774 C CA . MET A 1 101 ? 3.699 16.378 -2.742 1.00 85.38 101 MET A CA 1
ATOM 775 C C . MET A 1 101 ? 4.047 14.966 -2.232 1.00 85.38 101 MET A C 1
ATOM 777 O O . MET A 1 101 ? 3.996 13.997 -2.993 1.00 85.38 101 MET A O 1
ATOM 781 N N . PRO A 1 102 ? 4.447 14.831 -0.955 1.00 84.69 102 PRO A N 1
ATOM 782 C CA . PRO A 1 102 ? 5.039 13.605 -0.425 1.00 84.69 102 PRO A CA 1
ATOM 783 C C . PRO A 1 102 ? 4.081 12.433 -0.258 1.00 84.69 102 PRO A C 1
ATOM 785 O O . PRO A 1 102 ? 4.578 11.332 -0.073 1.00 84.69 102 PRO A O 1
ATOM 788 N N . ASN A 1 103 ? 2.760 12.621 -0.290 1.00 82.12 103 ASN A N 1
ATOM 789 C CA . ASN A 1 103 ? 1.824 11.494 -0.222 1.00 82.12 103 ASN A CA 1
ATOM 790 C C . ASN A 1 103 ? 1.006 11.314 -1.510 1.00 82.12 103 ASN A C 1
ATOM 792 O O . ASN A 1 103 ? 0.020 10.575 -1.519 1.00 82.12 103 ASN A O 1
ATOM 796 N N . ASP A 1 104 ? 1.417 11.951 -2.614 1.00 84.44 104 ASP A N 1
ATOM 797 C CA . ASP A 1 104 ? 0.766 11.767 -3.909 1.00 84.44 104 ASP A CA 1
ATOM 798 C C . ASP A 1 104 ? 1.088 10.387 -4.492 1.00 84.44 104 ASP A C 1
ATOM 800 O O . ASP A 1 104 ? 2.201 10.098 -4.948 1.00 84.44 104 ASP A O 1
ATOM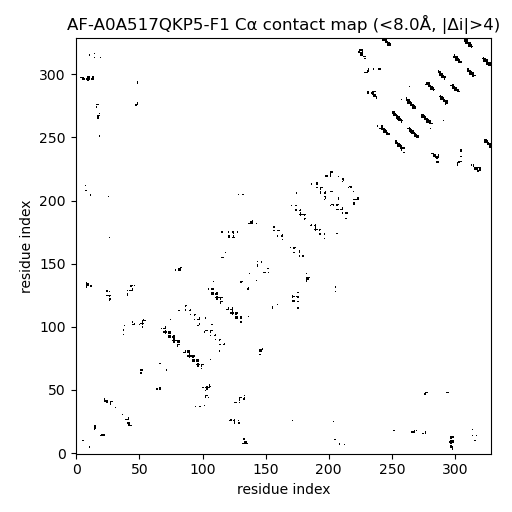 804 N N . THR A 1 105 ? 0.083 9.517 -4.489 1.00 84.38 105 THR A N 1
ATOM 805 C CA . THR A 1 105 ? 0.214 8.128 -4.931 1.00 84.38 105 THR A CA 1
ATOM 806 C C . THR A 1 105 ? 0.548 7.998 -6.413 1.00 84.38 105 THR A C 1
ATOM 808 O O . THR A 1 105 ? 1.264 7.066 -6.774 1.00 84.38 105 THR A O 1
ATOM 811 N N . ALA A 1 106 ? 0.116 8.930 -7.268 1.00 87.25 106 ALA A N 1
ATOM 812 C CA . ALA A 1 106 ? 0.417 8.895 -8.696 1.00 87.25 106 ALA A CA 1
ATOM 813 C C . ALA A 1 106 ? 1.889 9.238 -8.970 1.00 87.25 106 ALA A C 1
ATOM 815 O O . ALA A 1 106 ? 2.518 8.611 -9.826 1.00 87.25 106 ALA A O 1
ATOM 816 N N . ILE A 1 107 ? 2.471 10.183 -8.222 1.00 91.94 107 ILE A N 1
ATOM 817 C CA . ILE A 1 107 ? 3.909 10.483 -8.321 1.00 91.94 107 ILE A CA 1
ATOM 818 C C . ILE A 1 107 ? 4.735 9.302 -7.790 1.00 91.94 107 ILE A C 1
ATOM 820 O O . ILE A 1 107 ? 5.740 8.928 -8.403 1.00 91.94 107 ILE A O 1
ATOM 824 N N . HIS A 1 108 ? 4.304 8.660 -6.698 1.00 93.00 108 HIS A N 1
ATOM 825 C CA . HIS A 1 108 ? 4.939 7.430 -6.218 1.00 93.00 108 HIS A CA 1
ATOM 826 C C . HIS A 1 108 ? 4.865 6.301 -7.253 1.00 93.00 108 HIS A C 1
ATOM 828 O O . HIS A 1 108 ? 5.879 5.662 -7.532 1.00 93.00 108 HIS A O 1
ATOM 834 N N . GLU A 1 109 ? 3.710 6.075 -7.876 1.00 93.25 109 GLU A N 1
ATOM 835 C CA . GLU A 1 109 ? 3.557 5.052 -8.914 1.00 93.25 109 GLU A CA 1
ATOM 836 C C . GLU A 1 109 ? 4.447 5.338 -10.133 1.00 93.25 109 GLU A C 1
ATOM 838 O O . GLU A 1 109 ? 5.127 4.438 -10.636 1.00 93.25 109 GLU A O 1
ATOM 843 N N . PHE A 1 110 ? 4.575 6.609 -10.529 1.00 96.38 110 PHE A N 1
ATOM 844 C CA . PHE A 1 110 ? 5.528 7.028 -11.558 1.00 96.38 110 PHE A CA 1
ATOM 845 C C . PHE A 1 110 ? 6.981 6.765 -11.155 1.00 96.38 110 PHE A C 1
ATOM 847 O O . PHE A 1 110 ? 7.753 6.238 -11.953 1.00 96.38 110 PHE A O 1
ATOM 854 N N . ARG A 1 111 ? 7.366 7.032 -9.902 1.00 96.88 111 ARG A N 1
ATOM 855 C CA . ARG A 1 111 ? 8.703 6.680 -9.395 1.00 96.88 111 ARG A CA 1
ATOM 856 C C . ARG A 1 111 ? 8.968 5.174 -9.492 1.00 96.88 111 ARG A C 1
ATOM 858 O O . ARG A 1 111 ? 10.078 4.748 -9.827 1.00 96.88 111 ARG A O 1
ATOM 865 N N . ALA A 1 112 ? 7.951 4.359 -9.222 1.00 97.00 112 ALA A N 1
ATOM 866 C CA . ALA A 1 112 ? 8.005 2.911 -9.381 1.00 97.00 112 ALA A CA 1
ATOM 867 C C . ALA A 1 112 ? 8.222 2.495 -10.849 1.00 97.00 112 ALA A C 1
ATOM 869 O O . ALA A 1 112 ? 8.999 1.573 -11.114 1.00 97.00 112 ALA A O 1
ATOM 870 N N . LEU A 1 113 ? 7.597 3.201 -11.798 1.00 98.25 113 LEU A N 1
ATOM 871 C CA . LEU A 1 113 ? 7.801 3.010 -13.237 1.00 98.25 113 LEU A CA 1
ATOM 872 C C . LEU A 1 113 ? 9.221 3.402 -13.679 1.00 98.25 113 LEU A C 1
ATOM 874 O O . LEU A 1 113 ? 9.869 2.655 -14.411 1.00 98.25 113 LEU A O 1
ATOM 878 N N . VAL A 1 114 ? 9.735 4.539 -13.202 1.00 98.38 114 VAL A N 1
ATOM 879 C CA . VAL A 1 114 ? 11.104 4.997 -13.496 1.00 98.38 114 VAL A CA 1
ATOM 880 C C . VAL A 1 114 ? 12.138 3.987 -12.984 1.00 98.38 114 VAL A C 1
ATOM 882 O O . VAL A 1 114 ? 13.051 3.601 -13.712 1.00 98.38 114 VAL A O 1
ATOM 885 N N . THR A 1 115 ? 11.978 3.497 -11.752 1.00 97.69 115 THR A N 1
ATOM 886 C CA . THR A 1 115 ? 12.879 2.480 -11.174 1.00 97.69 115 THR A CA 1
ATOM 887 C C . THR A 1 115 ? 12.749 1.115 -11.860 1.00 97.69 115 THR A C 1
ATOM 889 O O . THR A 1 115 ? 13.754 0.425 -12.027 1.00 97.69 115 THR A O 1
ATOM 892 N N . PHE A 1 116 ? 11.560 0.752 -12.359 1.00 98.50 116 PHE A N 1
ATOM 893 C CA . PHE A 1 116 ? 11.378 -0.398 -13.253 1.00 98.50 116 PHE A CA 1
ATOM 894 C C . PHE A 1 116 ? 12.178 -0.244 -14.556 1.00 98.50 116 PHE A C 1
ATOM 896 O O . PHE A 1 116 ? 12.886 -1.176 -14.946 1.00 98.50 116 PHE A O 1
ATOM 903 N N . ALA A 1 117 ? 12.121 0.928 -15.195 1.00 98.31 117 ALA A N 1
ATOM 904 C CA . ALA A 1 117 ? 12.864 1.217 -16.422 1.00 98.31 117 ALA A CA 1
ATOM 905 C C . ALA A 1 117 ? 14.392 1.216 -16.210 1.00 98.31 117 ALA A C 1
ATOM 907 O O . ALA A 1 117 ? 15.138 0.787 -17.090 1.00 98.31 117 ALA A O 1
ATOM 908 N N . LEU A 1 118 ? 14.854 1.606 -15.016 1.00 98.06 118 LEU A N 1
ATOM 909 C CA . LEU A 1 118 ? 16.251 1.490 -14.568 1.00 98.06 118 LEU A CA 1
ATOM 910 C C . LEU A 1 118 ? 16.666 0.056 -14.177 1.00 98.06 118 LEU A C 1
ATOM 912 O O . LEU A 1 118 ? 17.821 -0.170 -13.817 1.00 98.06 118 LEU A O 1
ATOM 916 N N . ALA A 1 119 ? 15.746 -0.914 -14.232 1.00 97.81 119 ALA A N 1
ATOM 917 C CA . ALA A 1 119 ? 15.918 -2.282 -13.738 1.00 97.81 119 ALA A CA 1
ATOM 918 C C . ALA A 1 119 ? 16.263 -2.391 -12.235 1.00 97.81 119 ALA A C 1
ATOM 920 O O . ALA A 1 119 ? 16.746 -3.431 -11.779 1.00 97.81 119 ALA A O 1
ATOM 921 N N . ASP A 1 120 ? 15.966 -1.354 -11.444 1.00 96.44 120 ASP A N 1
ATOM 922 C CA . ASP A 1 120 ? 15.999 -1.404 -9.981 1.00 96.44 120 ASP A CA 1
ATOM 923 C C . ASP A 1 120 ? 14.668 -1.959 -9.458 1.00 96.44 120 ASP A C 1
ATOM 925 O O . ASP A 1 120 ? 13.780 -1.254 -8.965 1.00 96.44 120 ASP A O 1
ATOM 929 N N . TYR A 1 121 ? 14.514 -3.274 -9.609 1.00 97.62 121 TYR A N 1
ATOM 930 C CA . TYR A 1 121 ? 13.284 -3.966 -9.237 1.00 97.62 121 TYR A CA 1
ATOM 931 C C . TYR A 1 121 ? 13.029 -3.975 -7.727 1.00 97.62 121 TYR A C 1
ATOM 933 O O . TYR A 1 121 ? 11.877 -4.111 -7.322 1.00 97.62 121 TYR A O 1
ATOM 941 N N . GLN A 1 122 ? 14.059 -3.785 -6.893 1.00 95.75 122 GLN A N 1
ATOM 942 C CA . GLN A 1 122 ? 13.888 -3.691 -5.444 1.00 95.75 122 GLN A CA 1
ATOM 943 C C . GLN A 1 122 ? 13.174 -2.390 -5.067 1.00 95.75 122 GLN A C 1
ATOM 945 O O . GLN A 1 122 ? 12.168 -2.428 -4.356 1.00 95.75 122 GLN A O 1
ATOM 950 N N . GLN A 1 123 ? 13.652 -1.245 -5.569 1.00 94.06 123 GLN A N 1
ATOM 951 C CA . GLN A 1 123 ? 12.993 0.040 -5.318 1.00 94.06 123 GLN A CA 1
ATOM 952 C C . GLN A 1 123 ? 11.618 0.124 -5.982 1.00 94.06 123 GLN A C 1
ATOM 954 O O . GLN A 1 123 ? 10.686 0.670 -5.382 1.00 94.06 123 GLN A O 1
ATOM 959 N N . SER A 1 124 ? 11.479 -0.441 -7.185 1.00 97.00 124 SER A N 1
ATOM 960 C CA . SER A 1 124 ? 10.194 -0.509 -7.881 1.00 97.00 124 SER A CA 1
ATOM 961 C C . SER A 1 124 ? 9.175 -1.320 -7.074 1.00 97.00 124 SER A C 1
ATOM 963 O O . SER A 1 124 ? 8.085 -0.820 -6.806 1.00 97.00 124 SER A O 1
ATOM 965 N N . ALA A 1 125 ? 9.547 -2.508 -6.575 1.00 97.38 125 ALA A N 1
ATOM 966 C CA . ALA A 1 125 ? 8.672 -3.335 -5.743 1.00 97.38 125 ALA A CA 1
ATOM 967 C C . ALA A 1 125 ? 8.270 -2.635 -4.440 1.00 97.38 125 ALA A C 1
ATOM 969 O O . ALA A 1 125 ? 7.089 -2.609 -4.110 1.00 97.38 125 ALA A O 1
ATOM 970 N N . ALA A 1 126 ? 9.224 -2.032 -3.720 1.00 94.94 126 ALA A N 1
ATOM 971 C CA . ALA A 1 126 ? 8.935 -1.316 -2.477 1.00 94.94 126 ALA A CA 1
ATOM 972 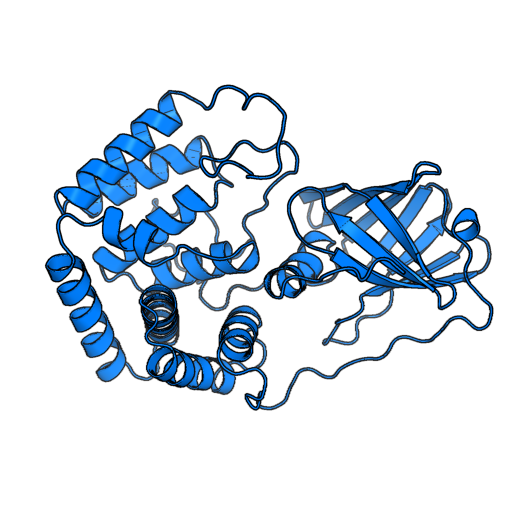C C . ALA A 1 126 ? 7.947 -0.162 -2.698 1.00 94.94 126 ALA A C 1
ATOM 974 O O . ALA A 1 126 ? 7.003 -0.004 -1.925 1.00 94.94 126 ALA A O 1
ATOM 975 N N . THR A 1 127 ? 8.137 0.602 -3.774 1.00 94.69 127 THR A N 1
ATOM 976 C CA . THR A 1 127 ? 7.271 1.734 -4.117 1.00 94.69 127 THR A CA 1
ATOM 977 C C . THR A 1 127 ? 5.883 1.261 -4.563 1.00 94.69 127 THR A C 1
ATOM 979 O O . THR A 1 127 ? 4.882 1.718 -4.015 1.00 94.69 127 THR A O 1
ATOM 982 N N . LEU A 1 128 ? 5.807 0.299 -5.496 1.00 95.19 128 LEU A N 1
ATOM 983 C CA . LEU A 1 128 ? 4.540 -0.278 -5.967 1.00 95.19 128 LEU A CA 1
ATOM 984 C C . LEU A 1 128 ? 3.743 -0.885 -4.817 1.00 95.19 128 LEU A C 1
ATOM 986 O O . LEU A 1 128 ? 2.539 -0.686 -4.738 1.00 95.19 128 LEU A O 1
ATOM 990 N N . TYR A 1 129 ? 4.400 -1.599 -3.905 1.00 94.06 129 TYR A N 1
ATOM 991 C CA . TYR A 1 129 ? 3.724 -2.199 -2.763 1.00 94.06 129 TYR A CA 1
ATOM 992 C C . TYR A 1 129 ? 3.050 -1.147 -1.880 1.00 94.06 129 TYR A C 1
ATOM 994 O O . TYR A 1 129 ? 1.916 -1.344 -1.446 1.00 94.06 129 TYR A O 1
ATOM 1002 N N . ALA A 1 130 ? 3.719 -0.015 -1.642 1.00 90.44 130 ALA A N 1
ATOM 1003 C CA . ALA A 1 130 ? 3.153 1.083 -0.867 1.00 90.44 130 ALA A CA 1
ATOM 1004 C C . ALA A 1 130 ? 1.963 1.742 -1.583 1.00 90.44 130 ALA A C 1
ATOM 1006 O O . ALA A 1 130 ? 0.938 1.976 -0.948 1.00 90.44 130 ALA A O 1
ATOM 1007 N N . VAL A 1 131 ? 2.060 1.965 -2.900 1.00 89.56 131 VAL A N 1
ATOM 1008 C CA . VAL A 1 131 ? 0.955 2.481 -3.734 1.00 89.56 131 VAL A CA 1
ATOM 1009 C C . VAL A 1 131 ? -0.249 1.536 -3.690 1.00 89.56 131 VAL A C 1
ATOM 1011 O O . VAL A 1 131 ? -1.364 1.942 -3.365 1.00 89.56 131 VAL A O 1
ATOM 1014 N N . LEU A 1 132 ? -0.014 0.247 -3.929 1.00 88.44 132 LEU A N 1
ATOM 1015 C CA . LEU A 1 132 ? -1.049 -0.788 -3.948 1.00 88.44 132 LEU A CA 1
ATOM 1016 C C . LEU A 1 132 ? -1.623 -1.079 -2.553 1.00 88.44 132 LEU A C 1
ATOM 1018 O O . LEU A 1 132 ? -2.681 -1.685 -2.429 1.00 88.44 132 LEU A O 1
ATOM 1022 N N . SER A 1 133 ? -0.962 -0.629 -1.484 1.00 84.94 133 SER A N 1
ATOM 1023 C CA . SER A 1 133 ? -1.503 -0.713 -0.124 1.00 84.94 133 SER A CA 1
ATOM 1024 C C . SER A 1 133 ? -2.581 0.336 0.164 1.00 84.94 133 SER A C 1
ATOM 1026 O O . SER A 1 133 ? -3.303 0.190 1.151 1.00 84.94 133 SER A O 1
ATOM 1028 N N . VAL A 1 134 ? -2.690 1.386 -0.659 1.00 77.75 134 VAL A N 1
ATOM 1029 C CA . VAL A 1 134 ? -3.645 2.490 -0.460 1.00 77.75 134 VAL A CA 1
ATOM 1030 C C . VAL A 1 134 ? -4.653 2.659 -1.587 1.00 77.75 134 VAL A C 1
ATOM 1032 O O . VAL A 1 134 ? -5.703 3.254 -1.359 1.00 77.75 134 VAL A O 1
ATOM 1035 N N . GLY A 1 135 ? -4.401 2.100 -2.769 1.00 75.94 135 GLY A N 1
ATOM 1036 C CA . GLY A 1 135 ? -5.340 2.185 -3.877 1.00 75.94 135 GLY A CA 1
ATOM 1037 C C . GLY A 1 135 ? -5.010 1.245 -5.031 1.00 75.94 135 GLY A C 1
ATOM 1038 O O . GLY A 1 135 ? -3.964 0.597 -5.039 1.00 75.94 135 GLY A O 1
ATOM 1039 N N . PRO A 1 136 ? -5.913 1.140 -6.018 1.00 75.88 136 PRO A N 1
ATOM 1040 C CA . PRO A 1 136 ? -5.592 0.462 -7.263 1.00 75.88 136 PRO A CA 1
ATOM 1041 C C . PRO A 1 136 ? -4.468 1.213 -7.987 1.00 75.88 136 PRO A C 1
ATOM 1043 O O . PRO A 1 136 ? -4.489 2.439 -8.049 1.00 75.88 136 PRO A O 1
ATOM 1046 N N . GLY A 1 137 ? -3.529 0.471 -8.569 1.00 82.81 137 GLY A N 1
ATOM 1047 C CA . GLY A 1 137 ? -2.559 1.048 -9.498 1.00 82.81 137 GLY A CA 1
ATOM 1048 C C . GLY A 1 137 ? -3.175 1.395 -10.857 1.00 82.81 137 GLY A C 1
ATOM 1049 O O . GLY A 1 137 ? -4.367 1.180 -11.104 1.00 82.81 137 GLY A O 1
ATOM 1050 N N . TRP A 1 138 ? -2.339 1.894 -11.759 1.00 86.69 138 TRP A N 1
ATOM 1051 C CA . TRP A 1 138 ? -2.698 2.278 -13.118 1.00 86.69 138 TRP A CA 1
ATOM 1052 C C . TRP A 1 138 ? -3.261 1.136 -13.961 1.00 86.69 138 TRP A C 1
ATOM 1054 O O . TRP A 1 138 ? -2.877 -0.031 -13.846 1.00 86.69 138 TRP A O 1
ATOM 1064 N N . ASP A 1 139 ? -4.139 1.515 -14.890 1.00 88.25 139 ASP A N 1
ATOM 1065 C CA . ASP A 1 139 ? -4.545 0.666 -16.001 1.00 88.25 139 ASP A CA 1
ATOM 1066 C C . ASP A 1 139 ? -3.554 0.742 -17.176 1.00 88.25 139 ASP A C 1
ATOM 1068 O O . ASP A 1 139 ? -2.646 1.580 -17.229 1.00 88.25 139 ASP A O 1
ATOM 1072 N N . TRP A 1 140 ? -3.741 -0.151 -18.154 1.00 91.25 140 TRP A N 1
ATOM 1073 C CA . TRP A 1 140 ? -2.911 -0.187 -19.357 1.00 91.25 140 TRP A CA 1
ATOM 1074 C C . TRP A 1 140 ? -2.918 1.137 -20.125 1.00 91.25 140 TRP A C 1
ATOM 1076 O O . TRP A 1 140 ? -1.890 1.535 -20.670 1.00 91.25 140 TRP A O 1
ATOM 1086 N N . THR A 1 141 ? -4.062 1.821 -20.204 1.00 90.69 141 THR A N 1
ATOM 1087 C CA . THR A 1 141 ? -4.187 3.073 -20.960 1.00 90.69 141 THR A CA 1
ATOM 1088 C C . THR A 1 141 ? -3.300 4.159 -20.364 1.00 90.69 141 THR A C 1
ATOM 1090 O O . THR A 1 141 ? -2.590 4.837 -21.106 1.00 90.69 141 THR A O 1
ATOM 1093 N N . THR A 1 142 ? -3.287 4.273 -19.039 1.00 89.00 142 THR A N 1
ATOM 1094 C CA . THR A 1 142 ? -2.449 5.224 -18.312 1.00 89.00 142 THR A CA 1
ATOM 1095 C C . THR A 1 142 ? -0.975 4.864 -18.458 1.00 89.00 142 THR A C 1
ATOM 1097 O O . THR A 1 142 ? -0.187 5.698 -18.898 1.00 89.00 142 THR A O 1
ATOM 1100 N N . LEU A 1 143 ? -0.606 3.608 -18.174 1.00 92.62 143 LEU A N 1
ATOM 1101 C CA . LEU A 1 143 ? 0.790 3.167 -18.234 1.00 92.62 143 LEU A CA 1
ATOM 1102 C C . LEU A 1 143 ? 1.364 3.300 -19.649 1.00 92.62 143 LEU A C 1
ATOM 1104 O O . LEU A 1 143 ? 2.421 3.898 -19.834 1.00 92.62 143 LEU A O 1
ATOM 1108 N N . SER A 1 144 ? 0.674 2.774 -20.666 1.00 92.69 144 SER A N 1
ATOM 1109 C CA . SER A 1 144 ? 1.167 2.805 -22.051 1.00 92.69 144 SER A CA 1
ATOM 1110 C C . SER A 1 144 ? 1.263 4.221 -22.621 1.00 92.69 144 SER A C 1
ATOM 1112 O O . SER A 1 144 ? 2.133 4.474 -23.452 1.00 92.69 144 SER A O 1
ATOM 1114 N N . GLY A 1 145 ? 0.430 5.153 -22.145 1.00 92.69 145 GLY A N 1
ATOM 1115 C CA . GLY A 1 145 ? 0.483 6.565 -22.524 1.00 92.69 145 GLY A CA 1
ATOM 1116 C C . GLY A 1 145 ? 1.729 7.311 -22.031 1.00 92.69 145 GLY A C 1
ATOM 1117 O O . GLY A 1 145 ? 2.049 8.362 -22.581 1.00 92.69 145 GLY A O 1
ATOM 1118 N N . LEU A 1 146 ? 2.449 6.775 -21.038 1.00 93.44 146 LEU A N 1
ATOM 1119 C CA . LEU A 1 146 ? 3.708 7.347 -20.536 1.00 93.44 146 LEU A CA 1
ATOM 1120 C C . LEU A 1 146 ? 4.920 6.973 -21.397 1.00 93.44 146 LEU A C 1
ATOM 1122 O O . LEU A 1 146 ? 5.985 7.570 -21.251 1.00 93.44 146 LEU A O 1
ATOM 1126 N N . TYR A 1 147 ? 4.774 5.997 -22.294 1.00 96.31 147 TYR A N 1
ATOM 1127 C CA . TYR A 1 147 ? 5.845 5.550 -23.175 1.00 96.31 147 TYR A CA 1
ATOM 1128 C C . TYR A 1 147 ? 5.746 6.187 -24.566 1.00 96.31 147 TYR A C 1
ATOM 1130 O O . TYR A 1 147 ? 4.645 6.394 -25.082 1.00 96.31 147 TYR A O 1
ATOM 1138 N N . PRO A 1 148 ? 6.885 6.400 -25.252 1.00 95.88 148 PRO A N 1
ATOM 1139 C CA . PRO A 1 148 ? 6.883 6.837 -26.647 1.00 95.88 148 PRO A CA 1
ATOM 1140 C C . PRO A 1 148 ? 6.301 5.795 -27.603 1.00 95.88 148 PRO A C 1
ATOM 1142 O O . PRO A 1 148 ? 5.781 6.136 -28.665 1.00 95.88 148 PRO A O 1
ATOM 1145 N N . SER A 1 149 ? 6.378 4.516 -27.236 1.00 97.19 149 SER A N 1
ATOM 1146 C CA . SER A 1 149 ? 5.701 3.428 -27.933 1.00 97.19 149 SER A CA 1
ATOM 1147 C C . SER A 1 149 ? 5.576 2.197 -27.038 1.00 97.19 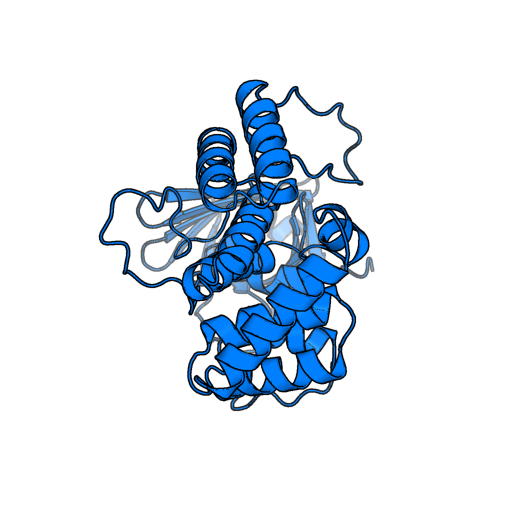149 SER A C 1
ATOM 1149 O O . SER A 1 149 ? 6.354 2.004 -26.101 1.00 97.19 149 SER A O 1
ATOM 1151 N N . VAL A 1 150 ? 4.637 1.316 -27.384 1.00 96.81 150 VAL A N 1
ATOM 1152 C CA . VAL A 1 150 ? 4.466 0.010 -26.726 1.00 96.81 150 VAL A CA 1
ATOM 1153 C C . VAL A 1 150 ? 5.698 -0.888 -26.905 1.00 96.81 150 VAL A C 1
ATOM 1155 O O . VAL A 1 150 ? 5.952 -1.741 -26.056 1.00 96.81 150 VAL A O 1
ATOM 1158 N N . ASP A 1 151 ? 6.495 -0.688 -27.957 1.00 98.19 151 ASP A N 1
ATOM 1159 C CA . ASP A 1 151 ? 7.712 -1.472 -28.195 1.00 98.19 151 ASP A CA 1
ATOM 1160 C C . ASP A 1 151 ? 8.761 -1.221 -27.100 1.00 98.19 151 ASP A C 1
ATOM 1162 O O . ASP A 1 151 ? 9.315 -2.180 -26.564 1.00 98.19 151 ASP A O 1
ATOM 1166 N N . VAL A 1 152 ? 8.952 0.036 -26.676 1.00 98.00 152 VAL A N 1
ATOM 1167 C CA . VAL A 1 152 ? 9.884 0.388 -25.582 1.00 98.00 152 VAL A CA 1
ATOM 1168 C C . VAL A 1 152 ? 9.459 -0.265 -24.266 1.00 98.00 152 VAL A C 1
ATOM 1170 O O . VAL A 1 152 ? 10.278 -0.878 -23.581 1.00 98.00 152 VAL A O 1
ATOM 1173 N N . TYR A 1 153 ? 8.166 -0.202 -23.937 1.00 98.00 153 TYR A N 1
ATOM 1174 C CA . TYR A 1 153 ? 7.620 -0.919 -22.782 1.00 98.00 153 TYR A CA 1
ATOM 1175 C C . TYR A 1 153 ? 7.863 -2.431 -22.890 1.00 98.00 153 TYR A C 1
ATOM 1177 O O . TYR A 1 153 ? 8.310 -3.078 -21.941 1.00 98.00 153 TYR A O 1
ATOM 1185 N N . THR A 1 154 ? 7.599 -3.002 -24.068 1.00 98.31 154 THR A N 1
ATOM 1186 C CA . THR A 1 154 ? 7.741 -4.439 -24.306 1.00 98.31 154 THR A CA 1
ATOM 1187 C C . THR A 1 154 ? 9.185 -4.891 -24.107 1.00 98.31 154 THR A C 1
ATOM 1189 O O . THR A 1 154 ? 9.409 -5.929 -23.489 1.00 98.31 154 THR A O 1
ATOM 1192 N N . GLU A 1 155 ? 10.175 -4.125 -24.567 1.00 98.44 155 GLU A N 1
ATOM 1193 C CA . GLU A 1 155 ? 11.594 -4.424 -24.342 1.00 98.44 155 GLU A CA 1
ATOM 1194 C C . GLU A 1 155 ? 11.945 -4.484 -22.847 1.00 98.44 155 GLU A C 1
ATOM 1196 O O . GLU A 1 155 ? 12.581 -5.447 -22.404 1.00 98.44 155 GLU A O 1
ATOM 1201 N N . GLN A 1 156 ? 11.469 -3.520 -22.052 1.00 98.38 156 GLN A N 1
ATOM 1202 C CA . GLN A 1 156 ? 11.674 -3.502 -20.598 1.00 98.38 156 GLN A CA 1
ATOM 1203 C C . GLN A 1 156 ? 10.987 -4.686 -19.906 1.00 98.38 156 GLN A C 1
ATOM 1205 O O . GLN A 1 156 ? 11.587 -5.341 -19.049 1.00 98.38 156 GLN A O 1
ATOM 1210 N N . LEU A 1 157 ? 9.766 -5.034 -20.327 1.00 98.75 157 LEU A N 1
ATOM 1211 C CA . LEU A 1 157 ? 9.062 -6.213 -19.825 1.00 98.75 157 LEU A CA 1
ATOM 1212 C C . LEU A 1 157 ? 9.840 -7.506 -20.131 1.00 98.75 157 LEU A C 1
ATOM 1214 O O . LEU A 1 157 ? 10.017 -8.343 -19.245 1.00 98.75 157 LEU A O 1
ATOM 1218 N N . ARG A 1 158 ? 10.388 -7.664 -21.347 1.00 98.81 158 ARG A N 1
ATOM 1219 C CA . ARG A 1 158 ? 11.229 -8.830 -21.695 1.00 98.81 158 ARG A CA 1
ATOM 1220 C C . ARG A 1 158 ? 12.527 -8.878 -20.891 1.00 98.81 158 ARG A C 1
ATOM 1222 O O . ARG A 1 158 ? 12.991 -9.973 -20.558 1.00 98.81 158 ARG A O 1
ATOM 1229 N N . ALA A 1 159 ? 13.109 -7.726 -20.560 1.00 98.81 159 ALA A N 1
ATOM 1230 C CA . ALA A 1 159 ? 14.270 -7.658 -19.679 1.00 98.81 159 ALA A CA 1
ATOM 1231 C C . ALA A 1 159 ? 13.931 -8.158 -18.264 1.00 98.81 159 ALA A C 1
ATOM 1233 O O . ALA A 1 159 ? 14.646 -9.022 -17.747 1.00 98.81 159 ALA A O 1
ATOM 1234 N N . LEU A 1 160 ? 12.806 -7.713 -17.694 1.00 98.81 160 LEU A N 1
ATOM 1235 C CA . LEU A 1 160 ? 12.320 -8.168 -16.389 1.00 98.81 160 LEU A CA 1
ATOM 1236 C C . LEU A 1 160 ? 12.012 -9.673 -16.381 1.00 98.81 160 LEU A C 1
ATOM 1238 O O . LEU A 1 160 ? 12.496 -10.397 -15.515 1.00 98.81 160 LEU A O 1
ATOM 1242 N N . GLU A 1 161 ? 11.302 -10.189 -17.385 1.00 98.81 161 GLU A N 1
ATOM 1243 C CA . GLU A 1 161 ? 11.046 -11.630 -17.515 1.00 98.81 161 GLU A CA 1
ATOM 1244 C C . GLU A 1 161 ? 12.347 -12.451 -17.564 1.00 98.81 161 GLU A C 1
ATOM 1246 O O . GLU A 1 161 ? 12.461 -13.512 -16.942 1.00 98.81 161 GLU A O 1
ATOM 1251 N N . SER A 1 162 ? 13.347 -11.974 -18.313 1.00 98.81 162 SER A N 1
ATOM 1252 C CA . SER A 1 162 ? 14.672 -12.598 -18.399 1.00 98.81 162 SER A CA 1
ATOM 1253 C C . SER A 1 162 ? 15.400 -12.560 -17.055 1.00 98.81 162 SER A C 1
ATOM 1255 O O . SER A 1 162 ? 16.034 -13.546 -16.666 1.00 98.81 162 SER A O 1
ATOM 1257 N N . TYR A 1 163 ? 15.282 -11.450 -16.324 1.00 98.62 163 TYR A N 1
ATOM 1258 C CA . TYR A 1 163 ? 15.837 -11.299 -14.986 1.00 98.62 163 TYR A CA 1
ATOM 1259 C C . TYR A 1 163 ? 15.197 -12.281 -13.998 1.00 98.62 163 TYR A C 1
ATOM 1261 O O . TYR A 1 163 ? 15.928 -13.035 -13.357 1.00 98.62 163 TYR A O 1
ATOM 1269 N N . CYS A 1 164 ? 13.864 -12.360 -13.926 1.00 98.31 164 CYS A N 1
ATOM 1270 C CA . CYS A 1 164 ? 13.162 -13.288 -13.030 1.00 98.31 164 CYS A CA 1
ATOM 1271 C C . CYS A 1 164 ? 13.516 -14.754 -13.324 1.00 98.31 164 CYS A C 1
ATOM 1273 O O . CYS A 1 164 ? 13.702 -15.547 -12.403 1.00 98.31 164 CYS A O 1
ATOM 1275 N N . LYS A 1 165 ? 13.683 -15.125 -14.604 1.00 98.00 165 LYS A N 1
ATOM 1276 C CA . LYS A 1 165 ? 14.129 -16.478 -14.990 1.00 98.00 165 LYS A CA 1
ATOM 1277 C C . LYS A 1 165 ? 15.532 -16.809 -14.476 1.00 98.00 165 LYS A C 1
ATOM 1279 O O . LYS A 1 165 ? 15.791 -17.954 -14.115 1.00 98.00 165 LYS A O 1
ATOM 1284 N N . LYS A 1 166 ? 16.441 -15.830 -14.461 1.00 98.44 166 LYS A N 1
ATOM 1285 C CA . LYS A 1 166 ? 17.815 -15.994 -13.952 1.00 98.44 166 LYS A CA 1
ATOM 1286 C C . LYS A 1 166 ? 17.888 -15.915 -12.425 1.00 98.44 166 LYS A C 1
ATOM 1288 O O . LYS A 1 166 ? 18.780 -16.525 -11.844 1.00 98.44 166 LYS A O 1
ATOM 1293 N N . ASN A 1 167 ? 16.947 -15.213 -11.796 1.00 97.69 167 ASN A N 1
ATOM 1294 C CA . ASN A 1 167 ? 16.900 -14.950 -10.359 1.00 97.69 167 ASN A CA 1
ATOM 1295 C C . ASN A 1 167 ? 15.570 -15.443 -9.749 1.00 97.69 167 ASN A C 1
ATOM 1297 O O . ASN A 1 167 ? 14.800 -14.646 -9.221 1.00 97.69 167 ASN A O 1
ATOM 1301 N N . PRO A 1 168 ? 15.266 -16.755 -9.787 1.00 95.81 168 PRO A N 1
ATOM 1302 C CA . PRO A 1 168 ? 13.936 -17.272 -9.440 1.00 95.81 168 PRO A CA 1
ATOM 1303 C C . PRO A 1 168 ? 13.524 -17.055 -7.974 1.00 95.81 168 PRO A C 1
ATOM 1305 O O . PRO A 1 168 ? 12.333 -17.138 -7.658 1.00 95.81 168 PRO A O 1
ATOM 1308 N N . SER A 1 169 ? 14.496 -16.816 -7.085 1.00 94.31 169 SER A N 1
ATOM 1309 C CA . SER A 1 169 ? 14.289 -16.533 -5.663 1.00 94.31 169 SER A CA 1
ATOM 1310 C C . SER A 1 169 ? 14.076 -15.054 -5.351 1.00 94.31 169 SER A C 1
ATOM 1312 O O . SER A 1 169 ? 13.695 -14.748 -4.223 1.00 94.31 169 SER A O 1
ATOM 1314 N N . ASP A 1 170 ? 14.330 -14.149 -6.299 1.00 96.88 170 ASP A N 1
ATOM 1315 C CA . ASP A 1 170 ? 14.111 -12.723 -6.083 1.00 96.88 170 ASP A CA 1
ATOM 1316 C C . ASP A 1 170 ? 12.610 -12.405 -6.124 1.00 96.88 170 ASP A C 1
ATOM 1318 O O . ASP A 1 170 ? 11.966 -12.439 -7.175 1.00 96.88 170 ASP A O 1
ATOM 1322 N N . GLN A 1 171 ? 12.044 -12.135 -4.947 1.00 97.06 171 GLN A N 1
ATOM 1323 C CA . GLN A 1 171 ? 10.621 -11.843 -4.809 1.00 97.06 171 GLN A CA 1
ATOM 1324 C C . GLN A 1 171 ? 10.279 -10.429 -5.291 1.00 97.06 171 GLN A C 1
ATOM 1326 O O . GLN A 1 171 ? 9.168 -10.226 -5.767 1.00 97.06 171 GLN A O 1
ATOM 1331 N N . ALA A 1 172 ? 11.213 -9.472 -5.230 1.00 97.38 172 ALA A N 1
ATOM 1332 C CA . ALA A 1 172 ? 10.944 -8.098 -5.646 1.00 97.38 172 ALA A CA 1
ATOM 1333 C C . ALA A 1 172 ? 10.682 -8.025 -7.155 1.00 97.38 172 ALA A C 1
ATOM 1335 O O . ALA A 1 172 ? 9.625 -7.557 -7.575 1.00 97.38 172 ALA A O 1
ATOM 1336 N N . SER A 1 173 ? 11.574 -8.584 -7.982 1.00 98.19 173 SER A N 1
ATOM 1337 C CA . SER A 1 173 ? 11.331 -8.647 -9.430 1.00 98.19 173 SER A CA 1
ATOM 1338 C C . SER A 1 173 ? 10.094 -9.471 -9.790 1.00 98.19 173 SER A C 1
ATOM 1340 O O . SER A 1 173 ? 9.354 -9.086 -10.693 1.00 98.19 173 SER A O 1
ATOM 1342 N N . ARG A 1 174 ? 9.800 -10.555 -9.058 1.00 98.62 174 ARG A N 1
ATOM 1343 C CA . ARG A 1 174 ? 8.558 -11.322 -9.248 1.00 98.62 174 ARG A CA 1
ATOM 1344 C C . ARG A 1 174 ? 7.309 -10.480 -8.965 1.00 98.62 174 ARG A C 1
ATOM 1346 O O . ARG A 1 174 ? 6.350 -10.582 -9.726 1.00 98.62 174 ARG A O 1
ATOM 1353 N N . PHE A 1 175 ? 7.319 -9.651 -7.920 1.00 98.62 175 PHE A N 1
ATOM 1354 C CA . PHE A 1 175 ? 6.223 -8.733 -7.593 1.00 98.62 175 PHE A CA 1
ATOM 1355 C C . PHE A 1 175 ? 6.042 -7.652 -8.659 1.00 98.62 175 PHE A C 1
ATOM 1357 O O . PHE A 1 175 ? 4.928 -7.452 -9.140 1.00 98.62 175 PHE A O 1
ATOM 1364 N N . VAL A 1 176 ? 7.135 -7.030 -9.116 1.00 98.69 176 VAL A N 1
ATOM 1365 C CA . VAL A 1 176 ? 7.082 -6.076 -10.236 1.00 98.69 176 VAL A CA 1
ATOM 1366 C C . VAL A 1 176 ? 6.520 -6.759 -11.485 1.00 98.69 176 VAL A C 1
ATOM 1368 O O . VAL A 1 176 ? 5.632 -6.211 -12.128 1.00 98.69 176 VAL A O 1
ATOM 1371 N N . LEU A 1 177 ? 6.965 -7.978 -11.810 1.00 98.81 177 LEU A N 1
ATOM 1372 C CA . LEU A 1 177 ? 6.485 -8.716 -12.983 1.00 98.81 177 LEU A CA 1
ATOM 1373 C C . LEU A 1 177 ? 4.995 -9.055 -12.878 1.00 98.81 177 LEU A C 1
ATOM 1375 O O . LEU A 1 177 ? 4.269 -8.923 -13.861 1.00 98.81 177 LEU A O 1
ATOM 1379 N N . ALA A 1 178 ? 4.534 -9.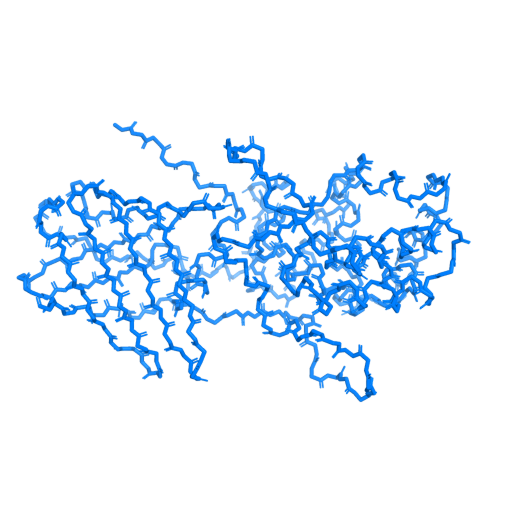455 -11.691 1.00 98.50 178 ALA A N 1
ATOM 1380 C CA . ALA A 1 178 ? 3.119 -9.670 -11.423 1.00 98.50 178 ALA A CA 1
ATOM 1381 C C . ALA A 1 178 ? 2.307 -8.399 -11.696 1.00 98.50 178 ALA A C 1
ATOM 1383 O O . ALA A 1 178 ? 1.343 -8.456 -12.456 1.00 98.50 178 ALA A O 1
ATOM 1384 N N . TYR A 1 179 ? 2.725 -7.255 -11.143 1.00 98.06 179 TYR A N 1
ATOM 1385 C CA . TYR A 1 179 ? 2.073 -5.967 -11.382 1.00 98.06 179 TYR A CA 1
ATOM 1386 C C . TYR A 1 179 ? 2.038 -5.612 -12.875 1.00 98.06 179 TYR A C 1
ATOM 1388 O O . TYR A 1 179 ? 0.966 -5.323 -13.398 1.00 98.06 179 TYR A O 1
ATOM 1396 N N . GLN A 1 180 ? 3.161 -5.739 -13.593 1.00 98.38 180 GLN A N 1
ATOM 1397 C CA . GLN A 1 180 ? 3.206 -5.462 -15.033 1.00 98.38 180 GLN A CA 1
ATOM 1398 C C . GLN A 1 180 ? 2.214 -6.328 -15.824 1.00 98.38 180 GLN A C 1
ATOM 1400 O O . GLN A 1 180 ? 1.504 -5.825 -16.694 1.00 98.38 180 GLN A O 1
ATOM 1405 N N . TYR A 1 181 ? 2.111 -7.621 -15.499 1.00 98.50 181 TYR A N 1
ATOM 1406 C CA . TYR A 1 181 ? 1.126 -8.497 -16.128 1.00 98.50 181 TYR A CA 1
ATOM 1407 C C . TYR A 1 181 ? -0.316 -8.134 -15.768 1.00 98.50 181 TYR A C 1
ATOM 1409 O O . TYR A 1 181 ? -1.167 -8.188 -16.654 1.00 98.50 181 TYR A O 1
ATOM 1417 N N . VAL A 1 182 ? -0.601 -7.742 -14.521 1.00 95.88 182 VAL A N 1
ATOM 1418 C CA . VAL A 1 182 ? -1.933 -7.251 -14.127 1.00 95.88 182 VAL A CA 1
ATOM 1419 C C . VAL A 1 182 ? -2.307 -6.021 -14.943 1.00 95.88 182 VAL A C 1
ATOM 1421 O O . VAL A 1 182 ? -3.369 -6.002 -15.563 1.00 95.88 182 VAL A O 1
ATOM 1424 N N . THR A 1 183 ? -1.425 -5.023 -14.994 1.00 93.94 183 THR A N 1
ATOM 1425 C CA . THR A 1 183 ? -1.676 -3.767 -15.705 1.00 93.94 183 THR A CA 1
ATOM 1426 C C . THR A 1 183 ? -1.862 -3.993 -17.204 1.00 93.94 183 THR A C 1
ATOM 1428 O O . THR A 1 183 ? -2.765 -3.407 -17.792 1.00 93.94 183 THR A O 1
ATOM 1431 N N . ALA A 1 184 ? -1.081 -4.886 -17.820 1.00 94.38 184 ALA A N 1
ATOM 1432 C CA . ALA A 1 184 ? -1.206 -5.246 -19.236 1.00 94.38 184 ALA A CA 1
ATOM 1433 C C . ALA A 1 184 ? -2.364 -6.225 -19.549 1.00 94.38 184 ALA A C 1
ATOM 1435 O O . ALA A 1 184 ? -2.586 -6.563 -20.712 1.00 94.38 184 ALA A O 1
ATOM 1436 N N . GLY A 1 185 ? -3.105 -6.704 -18.540 1.00 94.81 185 GLY A N 1
ATOM 1437 C CA . GLY A 1 185 ? -4.222 -7.643 -18.710 1.00 94.81 185 GLY A CA 1
ATOM 1438 C C . GLY A 1 185 ? -3.812 -9.096 -18.991 1.00 94.81 185 GLY A C 1
ATOM 1439 O O . GLY A 1 185 ? -4.621 -9.901 -19.457 1.00 94.81 185 GLY A O 1
ATOM 1440 N N . HIS A 1 186 ? -2.562 -9.464 -18.711 1.00 97.19 186 HIS A N 1
ATOM 1441 C CA . HIS A 1 186 ? -2.033 -10.825 -18.820 1.00 97.19 186 HIS A CA 1
ATOM 1442 C C . HIS A 1 186 ? -2.324 -11.644 -17.549 1.00 97.19 186 HIS A C 1
ATOM 1444 O O . HIS A 1 186 ? -1.411 -12.126 -16.877 1.00 97.19 186 HIS A O 1
ATOM 1450 N N . ASN A 1 187 ? -3.610 -11.804 -17.224 1.00 95.81 187 ASN A N 1
ATOM 1451 C CA . ASN A 1 187 ? -4.070 -12.336 -15.935 1.00 95.81 187 ASN A CA 1
ATOM 1452 C C . ASN A 1 187 ? -3.495 -13.718 -15.589 1.00 95.81 187 ASN A C 1
ATOM 1454 O O . ASN A 1 187 ? -3.031 -13.899 -14.470 1.00 95.81 187 ASN A O 1
ATOM 1458 N N . ASP A 1 188 ? -3.454 -14.665 -16.531 1.00 98.00 188 ASP A N 1
ATOM 1459 C CA . ASP A 1 188 ? -2.924 -16.014 -16.267 1.00 98.00 188 ASP A CA 1
ATOM 1460 C C . ASP A 1 188 ? -1.447 -15.975 -15.834 1.00 98.00 188 ASP A C 1
ATOM 1462 O O . ASP A 1 188 ? -1.041 -16.643 -14.882 1.00 98.00 188 ASP A O 1
ATOM 1466 N N . ALA A 1 189 ? -0.640 -15.141 -16.500 1.00 98.25 189 ALA A N 1
ATOM 1467 C CA . ALA A 1 189 ? 0.773 -14.974 -16.171 1.00 98.25 189 ALA A CA 1
ATOM 1468 C C . ALA A 1 189 ? 0.961 -14.233 -14.836 1.00 98.25 189 ALA A C 1
ATOM 1470 O O . ALA A 1 189 ? 1.860 -14.577 -14.065 1.00 98.25 189 ALA A O 1
ATOM 1471 N N . ALA A 1 190 ? 0.102 -13.249 -14.543 1.00 98.19 190 ALA A N 1
ATOM 1472 C CA . ALA A 1 190 ? 0.074 -12.566 -13.253 1.00 98.19 190 ALA A CA 1
ATOM 1473 C C . ALA A 1 190 ? -0.262 -13.531 -12.106 1.00 98.19 190 ALA A C 1
ATOM 1475 O O . ALA A 1 190 ? 0.452 -13.546 -11.105 1.00 98.19 190 ALA A O 1
ATOM 1476 N N . ILE A 1 191 ? -1.295 -14.368 -12.269 1.00 98.25 191 ILE A N 1
ATOM 1477 C CA . ILE A 1 191 ? -1.712 -15.381 -11.287 1.00 98.25 191 ILE A CA 1
ATOM 1478 C C . ILE A 1 191 ? -0.545 -16.316 -10.958 1.00 98.25 191 ILE A C 1
ATOM 1480 O O . ILE A 1 191 ? -0.266 -16.536 -9.782 1.00 98.25 191 ILE A O 1
ATOM 1484 N N . GLU A 1 192 ? 0.192 -16.804 -11.962 1.00 97.75 192 GLU A N 1
ATOM 1485 C CA . GLU A 1 192 ? 1.366 -17.660 -11.733 1.00 97.75 192 GLU A CA 1
ATOM 1486 C C . GLU A 1 192 ? 2.422 -16.964 -10.854 1.00 97.75 192 GLU A C 1
ATOM 1488 O O . GLU A 1 192 ? 2.958 -17.562 -9.914 1.00 97.75 192 GLU A O 1
ATOM 1493 N N . GLN A 1 193 ? 2.715 -15.685 -11.124 1.00 98.38 193 GLN A N 1
ATOM 1494 C CA . GLN A 1 193 ? 3.681 -14.934 -10.318 1.00 98.38 193 GLN A CA 1
ATOM 1495 C C . GLN A 1 193 ? 3.176 -14.712 -8.888 1.00 98.38 193 GLN A C 1
ATOM 1497 O O . GLN A 1 193 ? 3.928 -14.938 -7.937 1.00 98.38 193 GLN A O 1
ATOM 1502 N N . LEU A 1 194 ? 1.907 -14.328 -8.731 1.00 97.88 194 LEU A N 1
ATOM 1503 C CA . LEU A 1 194 ? 1.274 -14.052 -7.441 1.00 97.88 194 LEU A CA 1
ATOM 1504 C C . LEU A 1 194 ? 1.160 -15.305 -6.570 1.00 97.88 194 LEU A C 1
ATOM 1506 O O . LEU A 1 194 ? 1.488 -15.252 -5.389 1.00 97.88 194 LEU A O 1
ATOM 1510 N N . GLN A 1 195 ? 0.805 -16.459 -7.138 1.00 96.94 195 GLN A N 1
ATOM 1511 C CA . GLN A 1 195 ? 0.826 -17.737 -6.417 1.00 96.94 195 GLN A CA 1
ATOM 1512 C C . GLN A 1 195 ? 2.229 -18.065 -5.889 1.00 96.94 195 GLN A C 1
ATOM 1514 O O . GLN A 1 195 ? 2.377 -18.553 -4.767 1.00 96.94 195 GLN A O 1
ATOM 1519 N N . GLY A 1 196 ? 3.275 -17.769 -6.670 1.00 96.00 196 GLY A N 1
ATOM 1520 C CA . GLY A 1 196 ? 4.664 -17.904 -6.232 1.00 96.00 196 GLY A CA 1
ATOM 1521 C C . GLY A 1 196 ? 4.996 -17.022 -5.023 1.00 96.00 196 GLY A C 1
ATOM 1522 O O . GLY A 1 196 ? 5.584 -17.515 -4.059 1.00 96.00 196 GLY A O 1
ATOM 1523 N N . LEU A 1 197 ? 4.578 -15.753 -5.059 1.00 96.50 197 LEU A N 1
ATOM 1524 C CA . LEU A 1 197 ? 4.778 -14.781 -3.976 1.00 96.50 197 LEU A CA 1
ATOM 1525 C C . LEU A 1 197 ? 4.030 -15.190 -2.707 1.00 96.50 197 LEU A C 1
ATOM 1527 O O . LEU A 1 197 ? 4.635 -15.304 -1.645 1.00 96.50 197 LEU A O 1
ATOM 1531 N N . VAL A 1 198 ? 2.740 -15.504 -2.830 1.00 95.06 198 VAL A N 1
ATOM 1532 C CA . VAL A 1 198 ? 1.881 -15.927 -1.717 1.00 95.06 198 VAL A CA 1
ATOM 1533 C C . VAL A 1 198 ? 2.382 -17.231 -1.094 1.00 95.06 198 VAL A C 1
ATOM 1535 O O . VAL A 1 198 ? 2.345 -17.401 0.121 1.00 95.06 198 VAL A O 1
ATOM 1538 N N . LYS A 1 199 ? 2.920 -18.158 -1.893 1.00 94.06 199 LYS A N 1
ATOM 1539 C CA . LYS A 1 199 ? 3.548 -19.375 -1.363 1.00 94.06 199 LYS A CA 1
ATOM 1540 C C . LYS A 1 199 ? 4.828 -19.082 -0.577 1.00 94.06 199 LYS A C 1
ATOM 1542 O O . LYS A 1 199 ? 5.100 -19.777 0.402 1.00 94.06 199 LYS A O 1
ATOM 1547 N N . ALA A 1 200 ? 5.628 -18.110 -1.015 1.00 93.50 200 ALA A N 1
ATOM 1548 C CA . ALA A 1 200 ? 6.867 -17.721 -0.344 1.00 93.50 200 ALA A CA 1
ATOM 1549 C C . ALA A 1 200 ? 6.606 -16.902 0.931 1.00 93.50 200 ALA A C 1
ATOM 1551 O O . ALA A 1 200 ? 7.292 -17.097 1.934 1.00 93.50 200 ALA A O 1
ATOM 1552 N N . ASN A 1 201 ? 5.598 -16.029 0.904 1.00 91.12 201 ASN A N 1
ATOM 1553 C CA . ASN A 1 201 ? 5.151 -15.228 2.034 1.00 91.12 201 ASN A CA 1
ATOM 1554 C C . ASN A 1 201 ? 3.613 -15.231 2.128 1.00 91.12 201 ASN A C 1
ATOM 1556 O O . ASN A 1 201 ? 2.958 -14.329 1.605 1.00 91.12 201 ASN A O 1
ATOM 1560 N N . PRO A 1 202 ? 3.015 -16.192 2.852 1.00 89.12 202 PRO A N 1
ATOM 1561 C CA . PRO A 1 202 ? 1.560 -16.286 2.970 1.00 89.12 202 PRO A CA 1
ATOM 1562 C C . PRO A 1 202 ? 0.907 -15.218 3.854 1.00 89.12 202 PRO A C 1
ATOM 1564 O O . PRO A 1 202 ? -0.275 -15.319 4.170 1.00 89.12 202 PRO A O 1
ATOM 1567 N N . GLN A 1 203 ? 1.677 -14.237 4.323 1.00 83.81 203 GLN A N 1
ATOM 1568 C CA . GLN A 1 203 ? 1.185 -13.066 5.048 1.00 83.81 203 GLN A CA 1
ATOM 1569 C C . GLN A 1 203 ? 1.317 -11.782 4.212 1.00 83.81 203 GLN A C 1
ATOM 1571 O O . GLN A 1 203 ? 0.958 -10.714 4.699 1.00 83.81 203 GLN A O 1
ATOM 1576 N N . ASP A 1 204 ? 1.818 -11.868 2.971 1.00 88.62 204 ASP A N 1
ATOM 1577 C CA . ASP A 1 204 ? 1.835 -10.752 2.023 1.00 88.62 204 ASP A CA 1
ATOM 1578 C C . ASP A 1 204 ? 0.406 -10.457 1.558 1.00 88.62 204 ASP A C 1
ATOM 1580 O O . ASP A 1 204 ? -0.109 -11.039 0.599 1.00 88.62 204 ASP A O 1
ATOM 1584 N N . GLN A 1 205 ? -0.251 -9.550 2.270 1.00 85.44 205 GLN A N 1
ATOM 1585 C CA . GLN A 1 205 ? -1.647 -9.255 2.019 1.00 85.44 205 GLN A CA 1
ATOM 1586 C C . GLN A 1 205 ? -1.880 -8.552 0.676 1.00 85.44 205 GLN A C 1
ATOM 1588 O O . GLN A 1 205 ? -2.958 -8.713 0.108 1.00 85.44 205 GLN A O 1
ATOM 1593 N N . VAL A 1 206 ? -0.929 -7.761 0.163 1.00 89.44 206 VAL A N 1
ATOM 1594 C CA . VAL A 1 206 ? -1.101 -7.077 -1.133 1.00 89.44 206 VAL A CA 1
ATOM 1595 C C . VAL A 1 206 ? -1.057 -8.111 -2.253 1.00 89.44 206 VAL A C 1
ATOM 1597 O O . VAL A 1 206 ? -1.952 -8.137 -3.096 1.00 89.44 206 VAL A O 1
ATOM 1600 N N . SER A 1 207 ? -0.093 -9.034 -2.217 1.00 93.62 207 SER A N 1
ATOM 1601 C CA . SER A 1 207 ? -0.024 -10.142 -3.174 1.00 93.62 207 SER A CA 1
ATOM 1602 C C . SER A 1 207 ? -1.251 -11.058 -3.082 1.00 93.62 207 SER A C 1
ATOM 1604 O O . SER A 1 207 ? -1.777 -11.469 -4.117 1.00 93.62 207 SER A O 1
ATOM 1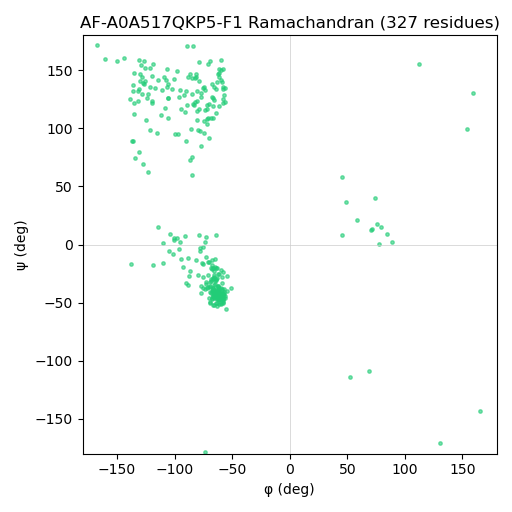606 N N . ILE A 1 208 ? -1.755 -11.345 -1.872 1.00 90.88 208 ILE A N 1
ATOM 1607 C CA . ILE A 1 208 ? -2.997 -12.117 -1.673 1.00 90.88 208 ILE A CA 1
ATOM 1608 C C . ILE A 1 208 ? -4.195 -11.398 -2.303 1.00 90.88 208 ILE A C 1
ATOM 1610 O O . ILE A 1 208 ? -4.959 -12.021 -3.037 1.00 90.88 208 ILE A O 1
ATOM 1614 N N . GLN A 1 209 ? -4.353 -10.094 -2.064 1.00 87.06 209 GLN A N 1
ATOM 1615 C CA . GLN A 1 209 ? -5.461 -9.312 -2.622 1.00 87.06 209 GLN A CA 1
ATOM 1616 C C . GLN A 1 209 ? -5.397 -9.225 -4.146 1.00 87.06 209 GLN A C 1
ATOM 1618 O O . GLN A 1 209 ? -6.415 -9.410 -4.816 1.00 87.06 209 GLN A O 1
ATOM 1623 N N . MET A 1 210 ? -4.206 -8.990 -4.705 1.00 91.81 210 MET A N 1
ATOM 1624 C CA . MET A 1 210 ? -3.996 -9.018 -6.151 1.00 91.81 210 MET A CA 1
ATOM 1625 C C . MET A 1 210 ? -4.357 -10.389 -6.732 1.00 91.81 210 MET A C 1
ATOM 1627 O O . MET A 1 210 ? -5.040 -10.447 -7.751 1.00 91.81 210 MET A O 1
ATOM 1631 N N . LEU A 1 211 ? -3.960 -11.483 -6.071 1.00 94.50 211 LEU A N 1
ATOM 1632 C CA . LEU A 1 211 ? -4.279 -12.844 -6.505 1.00 94.50 211 LEU A CA 1
ATOM 1633 C C . LEU A 1 211 ? -5.787 -13.097 -6.488 1.00 94.50 211 LEU A C 1
ATOM 1635 O O . LEU A 1 211 ? -6.351 -13.463 -7.513 1.00 94.50 211 LEU A O 1
ATOM 1639 N N . GLN A 1 212 ? -6.448 -12.834 -5.361 1.00 90.81 212 GLN A N 1
ATOM 1640 C CA . GLN A 1 212 ? -7.882 -13.080 -5.180 1.00 90.81 212 GLN A CA 1
ATOM 1641 C C . GLN A 1 212 ? -8.767 -12.206 -6.075 1.00 90.81 212 GLN A C 1
ATOM 1643 O O . GLN A 1 212 ? -9.901 -12.567 -6.379 1.00 90.81 212 GLN A O 1
ATOM 1648 N N . ARG A 1 213 ? -8.263 -11.057 -6.534 1.00 87.94 213 ARG A N 1
ATOM 1649 C CA . ARG A 1 213 ? -8.958 -10.235 -7.531 1.00 87.94 213 ARG A CA 1
ATOM 1650 C C . ARG A 1 213 ? -8.998 -10.903 -8.907 1.00 87.94 213 ARG A C 1
ATOM 1652 O O . ARG A 1 213 ? -9.972 -10.718 -9.634 1.00 87.94 213 ARG A O 1
ATOM 1659 N N . LEU A 1 214 ? -7.939 -11.617 -9.279 1.00 92.75 214 LEU A N 1
ATOM 1660 C CA . LEU A 1 214 ? -7.835 -12.302 -10.570 1.00 92.75 214 LEU A CA 1
ATOM 1661 C C . LEU A 1 214 ? -8.420 -13.717 -10.513 1.00 92.75 214 LEU A C 1
ATOM 1663 O O . LEU A 1 214 ? -9.017 -14.167 -11.486 1.00 92.75 214 LEU A O 1
ATOM 1667 N N . ASP A 1 215 ? -8.261 -14.385 -9.372 1.00 94.50 215 ASP A N 1
ATOM 1668 C CA . ASP A 1 215 ? -8.729 -15.737 -9.082 1.00 94.50 215 ASP A CA 1
ATOM 1669 C C . ASP A 1 215 ? -9.335 -15.785 -7.663 1.00 94.50 215 ASP A C 1
ATOM 1671 O O . ASP A 1 215 ? -8.622 -16.044 -6.688 1.00 94.50 215 ASP A O 1
ATOM 1675 N N . PRO A 1 216 ? -10.645 -15.506 -7.515 1.00 89.69 216 PRO A N 1
ATOM 1676 C CA . PRO A 1 216 ? -11.324 -15.477 -6.216 1.00 89.69 216 PRO A CA 1
ATOM 1677 C C . PRO A 1 216 ? -11.279 -16.796 -5.438 1.00 89.69 216 PRO A C 1
ATOM 1679 O O . PRO A 1 216 ? -11.440 -16.783 -4.217 1.00 89.69 216 PRO A O 1
ATOM 1682 N N . ASP A 1 217 ? -11.054 -17.912 -6.133 1.00 90.38 217 ASP A N 1
ATOM 1683 C CA . ASP A 1 217 ? -11.005 -19.256 -5.558 1.00 90.38 217 ASP A CA 1
ATOM 1684 C C . ASP A 1 217 ? -9.560 -19.723 -5.285 1.00 90.38 217 ASP A C 1
ATOM 1686 O O . ASP A 1 217 ? -9.345 -20.867 -4.875 1.00 90.38 217 ASP A O 1
ATOM 1690 N N . ALA A 1 218 ? -8.561 -18.851 -5.482 1.00 90.56 218 ALA A N 1
ATOM 1691 C CA . ALA A 1 218 ? -7.156 -19.179 -5.278 1.00 90.56 218 ALA A CA 1
ATOM 1692 C C . ALA A 1 218 ? -6.873 -19.667 -3.847 1.00 90.56 218 ALA A C 1
ATOM 1694 O O . ALA A 1 218 ? -7.174 -19.001 -2.850 1.00 90.56 218 ALA A O 1
ATOM 1695 N N . GLU A 1 219 ? -6.211 -20.821 -3.741 1.00 87.75 219 GLU A N 1
ATOM 1696 C CA . GLU A 1 219 ? -5.786 -21.367 -2.456 1.00 87.75 219 GLU A CA 1
ATOM 1697 C C . GLU A 1 219 ? -4.627 -20.551 -1.867 1.00 87.75 219 GLU A C 1
ATOM 1699 O O . GLU A 1 219 ? -3.537 -20.472 -2.436 1.00 87.75 219 GLU A O 1
ATOM 1704 N N . ILE A 1 220 ? -4.841 -19.992 -0.675 1.00 87.62 220 ILE A N 1
ATOM 1705 C CA . ILE A 1 220 ? -3.801 -19.307 0.097 1.00 87.62 220 ILE A CA 1
ATOM 1706 C C . ILE A 1 220 ? -3.191 -20.314 1.085 1.00 87.62 220 ILE A C 1
ATOM 1708 O O . ILE A 1 220 ? -3.911 -20.809 1.957 1.00 87.62 220 ILE A O 1
ATOM 1712 N N . PRO A 1 221 ? -1.892 -20.661 0.989 1.00 85.00 221 PRO A N 1
ATOM 1713 C CA . PRO A 1 221 ? -1.261 -21.603 1.908 1.00 85.00 221 PRO A CA 1
ATOM 1714 C C . PRO A 1 221 ? -1.247 -21.062 3.336 1.00 85.00 221 PRO A C 1
ATOM 1716 O O . PRO A 1 221 ? -0.850 -19.926 3.549 1.00 85.00 221 PRO A O 1
ATOM 1719 N N . ASN A 1 222 ? -1.613 -21.884 4.325 1.00 78.38 222 ASN A N 1
ATOM 1720 C CA . ASN A 1 222 ? -1.682 -21.461 5.731 1.00 78.38 222 ASN A CA 1
ATOM 1721 C C . ASN A 1 222 ? -2.393 -20.097 5.882 1.00 78.38 222 ASN A C 1
ATOM 1723 O O . ASN A 1 222 ? -1.775 -19.140 6.363 1.00 78.38 222 ASN A O 1
ATOM 1727 N N . PRO A 1 223 ? -3.654 -19.992 5.413 1.00 70.69 223 PRO A N 1
ATOM 1728 C CA . PRO A 1 223 ? -4.353 -18.722 5.409 1.00 70.69 223 PRO A CA 1
ATOM 1729 C C . PRO A 1 223 ? -4.413 -18.212 6.843 1.00 70.69 223 PRO A C 1
ATOM 1731 O O . PRO A 1 223 ? -4.597 -18.988 7.791 1.00 70.69 223 PRO A O 1
ATOM 1734 N N . ALA A 1 224 ? -4.218 -16.908 6.998 1.00 67.19 224 ALA A N 1
ATOM 1735 C CA . ALA A 1 224 ? -4.274 -16.294 8.305 1.00 67.19 224 ALA A CA 1
ATOM 1736 C C . ALA A 1 224 ? -5.643 -16.609 8.946 1.00 67.19 224 ALA A C 1
ATOM 1738 O O . ALA A 1 224 ? -6.678 -16.639 8.272 1.00 67.19 224 ALA A O 1
ATOM 1739 N N . LYS A 1 225 ? -5.638 -16.993 10.226 1.00 67.19 225 LYS A N 1
ATOM 1740 C CA . LYS A 1 225 ? -6.837 -17.549 10.862 1.00 67.19 225 LYS A CA 1
ATOM 1741 C C . LYS A 1 225 ? -7.897 -16.463 10.945 1.00 67.19 225 LYS A C 1
ATOM 1743 O O . LYS A 1 225 ? -7.655 -15.420 11.536 1.00 67.19 225 LYS A O 1
ATOM 1748 N N . LYS A 1 226 ? -9.092 -16.736 10.421 1.00 65.44 226 LYS A N 1
ATOM 1749 C CA . LYS A 1 226 ? -10.244 -15.869 10.661 1.00 65.44 226 LYS A CA 1
ATOM 1750 C C . LYS A 1 226 ? -10.634 -15.989 12.132 1.00 65.44 226 LYS A C 1
ATOM 1752 O O . LYS A 1 226 ? -11.121 -17.039 12.554 1.00 65.44 226 LYS A O 1
ATOM 1757 N N . VAL A 1 227 ? -10.383 -14.941 12.907 1.00 70.00 227 VAL A N 1
ATOM 1758 C CA . VAL A 1 227 ? -10.840 -14.852 14.292 1.00 70.00 227 VAL A CA 1
ATOM 1759 C C . VAL A 1 227 ? -12.206 -14.182 14.272 1.00 70.00 227 VAL A C 1
ATOM 1761 O O . VAL A 1 227 ? -12.343 -13.041 13.842 1.00 70.00 227 VAL A O 1
ATOM 1764 N N . GLU A 1 228 ? -13.244 -14.925 14.654 1.00 79.75 228 GLU A N 1
ATOM 1765 C CA . GLU A 1 228 ? -14.581 -14.351 14.792 1.00 79.75 228 GLU A CA 1
ATOM 1766 C C . GLU A 1 228 ? -14.695 -13.690 16.168 1.00 79.75 228 GLU A C 1
ATOM 1768 O O . GLU A 1 228 ? -14.523 -14.379 17.180 1.00 79.75 228 GLU A O 1
ATOM 1773 N N . PRO A 1 229 ? -14.963 -12.376 16.231 1.00 85.25 229 PRO A N 1
ATOM 1774 C CA . PRO A 1 229 ? -15.122 -11.703 17.506 1.00 85.25 229 PRO A CA 1
ATOM 1775 C C . PRO A 1 229 ? -16.407 -12.151 18.216 1.00 85.25 229 PRO A C 1
ATOM 1777 O O . PRO A 1 229 ? -17.349 -12.640 17.577 1.00 85.25 229 PRO A O 1
ATOM 1780 N N . PRO A 1 230 ? -16.470 -11.985 19.547 1.00 88.44 230 PRO A N 1
ATOM 1781 C CA . PRO A 1 230 ? -17.687 -12.245 20.296 1.00 88.44 230 PRO A CA 1
ATOM 1782 C C . PRO A 1 230 ? -18.827 -11.346 19.805 1.00 88.44 230 PRO A C 1
ATOM 1784 O O . PRO A 1 230 ? -18.630 -10.177 19.488 1.00 88.44 230 PRO A O 1
ATOM 1787 N N . LYS A 1 231 ? -20.043 -11.896 19.753 1.00 88.62 231 LYS A N 1
ATOM 1788 C CA . LYS A 1 231 ? -21.245 -11.128 19.409 1.00 88.62 231 LYS A CA 1
ATOM 1789 C C . LYS A 1 231 ? -21.851 -10.499 20.665 1.00 88.62 231 LYS A C 1
ATOM 1791 O O . LYS A 1 231 ? -21.836 -11.150 21.716 1.00 88.62 231 LYS A O 1
ATOM 1796 N N . PRO A 1 232 ? -22.420 -9.287 20.576 1.00 90.31 232 PRO A N 1
ATOM 1797 C CA . PRO A 1 232 ? -23.145 -8.688 21.682 1.00 90.31 232 PRO A CA 1
ATOM 1798 C C . PRO A 1 232 ? -24.350 -9.558 22.052 1.00 90.31 232 PRO A C 1
ATOM 1800 O O . PRO A 1 232 ? -24.982 -10.185 21.200 1.00 90.31 232 PRO A O 1
ATOM 1803 N N . ALA A 1 233 ? -24.644 -9.626 23.351 1.00 89.69 233 ALA A N 1
ATOM 1804 C CA . ALA A 1 233 ? -25.764 -10.412 23.863 1.00 89.69 233 ALA A CA 1
ATOM 1805 C C . ALA A 1 233 ? -27.123 -9.769 23.537 1.00 89.69 233 ALA A C 1
ATOM 1807 O O . ALA A 1 233 ? -28.101 -10.482 23.311 1.00 89.69 233 ALA A O 1
ATOM 1808 N N . ASP A 1 234 ? -27.155 -8.437 23.490 1.00 90.81 234 ASP A N 1
ATOM 1809 C CA . ASP A 1 234 ? -28.335 -7.623 23.220 1.00 90.81 234 ASP A CA 1
ATOM 1810 C C . ASP A 1 234 ? -28.132 -6.786 21.946 1.00 90.81 234 ASP A C 1
ATOM 1812 O O . ASP A 1 234 ? -26.986 -6.489 21.592 1.00 90.81 234 ASP A O 1
ATOM 1816 N N . PRO A 1 235 ? -29.215 -6.378 21.255 1.00 92.50 235 PRO A N 1
ATOM 1817 C CA . PRO A 1 235 ? -29.104 -5.517 20.088 1.00 92.50 235 PRO A CA 1
ATOM 1818 C C . PRO A 1 235 ? -28.406 -4.192 20.400 1.00 92.50 235 PRO A C 1
ATOM 1820 O O . PRO A 1 235 ? -28.733 -3.538 21.392 1.00 92.50 235 PRO A O 1
ATOM 1823 N N . VAL A 1 236 ? -27.491 -3.782 19.522 1.00 93.00 236 VAL A N 1
ATOM 1824 C CA . VAL A 1 236 ? -26.789 -2.499 19.642 1.00 93.00 236 VAL A CA 1
ATOM 1825 C C . VAL A 1 236 ? -27.563 -1.406 18.905 1.00 93.00 236 VAL A C 1
ATOM 1827 O O . VAL A 1 236 ? -27.977 -1.569 17.757 1.00 93.00 236 VAL A O 1
ATOM 1830 N N . GLU A 1 237 ? -27.760 -0.272 19.570 1.00 93.31 237 GLU A N 1
ATOM 1831 C CA . GLU A 1 237 ? -28.359 0.938 19.016 1.00 93.31 237 GLU A CA 1
ATOM 1832 C C . GLU A 1 237 ? -27.303 2.034 18.845 1.00 93.31 237 GLU A C 1
ATOM 1834 O O . GLU A 1 237 ? -26.451 2.235 19.708 1.00 93.31 237 GLU A O 1
ATOM 1839 N N . ALA A 1 238 ? -27.419 2.838 17.782 1.00 93.12 238 ALA A N 1
ATOM 1840 C CA . ALA A 1 238 ? -26.503 3.952 17.510 1.00 93.12 238 ALA A CA 1
ATOM 1841 C C . ALA A 1 238 ? -26.312 4.892 18.718 1.00 93.12 238 ALA A C 1
ATOM 1843 O O . ALA A 1 238 ? -25.200 5.321 19.007 1.00 93.12 238 ALA A O 1
ATOM 1844 N N . LYS A 1 239 ? -27.373 5.155 19.491 1.00 94.25 239 LYS A N 1
ATOM 1845 C CA . LYS A 1 239 ? -27.313 6.016 20.686 1.00 94.25 239 LYS A CA 1
ATOM 1846 C C . LYS A 1 239 ? -26.376 5.506 21.781 1.00 94.25 239 LYS A C 1
ATOM 1848 O O . LYS A 1 239 ? -25.907 6.300 22.588 1.00 94.25 239 LYS A O 1
ATOM 1853 N N . GLN A 1 240 ? -26.125 4.198 21.837 1.00 94.38 240 GLN A N 1
ATOM 1854 C CA . GLN A 1 240 ? -25.192 3.619 22.804 1.00 94.38 240 GLN A CA 1
ATOM 1855 C C . GLN A 1 240 ? -23.740 3.945 22.432 1.00 94.38 240 GLN A C 1
ATOM 1857 O O . GLN A 1 240 ? -22.922 4.174 23.321 1.00 94.38 240 GLN A O 1
ATOM 1862 N N . LEU A 1 241 ? -23.448 4.018 21.130 1.00 95.44 241 LEU A N 1
ATOM 1863 C CA . LEU A 1 241 ? -22.123 4.308 20.585 1.00 95.44 241 LEU A CA 1
ATOM 1864 C C . LEU A 1 241 ? -21.831 5.808 20.451 1.00 95.44 241 LEU A C 1
ATOM 1866 O O . LEU A 1 241 ? -20.670 6.194 20.458 1.00 95.44 241 LEU A O 1
ATOM 1870 N N . GLN A 1 242 ? -22.852 6.66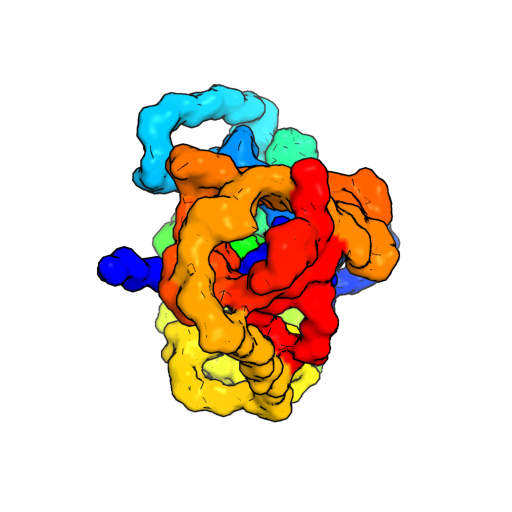3 20.366 1.00 96.69 242 GLN A N 1
ATOM 1871 C CA . GLN A 1 242 ? -22.666 8.112 20.228 1.00 96.69 242 GLN A CA 1
ATOM 1872 C C . GLN A 1 242 ? -21.856 8.718 21.380 1.00 96.69 242 GLN A C 1
ATOM 1874 O O . GLN A 1 242 ? -22.158 8.463 22.550 1.00 96.69 242 GLN A O 1
ATOM 1879 N N . GLY A 1 243 ? -20.883 9.565 21.050 1.00 96.44 243 GLY A N 1
ATOM 1880 C CA . GLY A 1 243 ? -20.056 10.307 22.000 1.00 96.44 243 GLY A CA 1
ATOM 1881 C C . GLY A 1 243 ? -18.561 10.202 21.718 1.00 96.44 243 GLY A C 1
ATOM 1882 O O . GLY A 1 243 ? -18.141 9.678 20.686 1.00 96.44 243 GLY A O 1
ATOM 1883 N N . ASP A 1 244 ? -17.786 10.706 22.672 1.00 97.75 244 ASP A N 1
ATOM 1884 C CA . ASP A 1 244 ? -16.330 10.709 22.644 1.00 97.75 244 ASP A CA 1
ATOM 1885 C C . ASP A 1 244 ? -15.774 9.510 23.411 1.00 97.75 244 ASP A C 1
ATOM 1887 O O . ASP A 1 244 ? -16.174 9.230 24.544 1.00 97.75 244 ASP A O 1
ATOM 1891 N N . TRP A 1 245 ? -14.819 8.826 22.801 1.00 98.00 245 TRP A N 1
ATOM 1892 C CA . TRP A 1 245 ? -14.195 7.624 23.325 1.00 98.00 245 TRP A CA 1
ATOM 1893 C C . TRP A 1 245 ? -12.680 7.763 23.299 1.00 98.00 245 TRP A C 1
ATOM 1895 O O . TRP A 1 245 ? -12.106 8.321 22.364 1.00 98.00 245 TRP A O 1
ATOM 1905 N N . GLU A 1 246 ? -12.020 7.210 24.306 1.00 97.94 246 GLU A N 1
ATOM 1906 C CA . GLU A 1 246 ? -10.567 7.096 24.358 1.00 97.94 246 GLU A CA 1
ATOM 1907 C C . GLU A 1 246 ? -10.130 5.678 24.692 1.00 97.94 246 GLU A C 1
ATOM 1909 O O . GLU A 1 246 ? -10.794 4.970 25.444 1.00 97.94 246 GLU A O 1
ATOM 1914 N N . ALA A 1 247 ? -9.000 5.262 24.135 1.00 97.06 247 ALA A N 1
ATOM 1915 C CA . ALA A 1 247 ? -8.384 3.986 24.461 1.00 97.06 247 ALA A CA 1
ATOM 1916 C C . ALA A 1 247 ? -6.864 4.101 24.459 1.00 97.06 247 ALA A C 1
ATOM 1918 O O . ALA A 1 247 ? -6.268 4.996 23.856 1.00 97.06 247 ALA A O 1
ATOM 1919 N N . THR A 1 248 ? -6.213 3.147 25.112 1.00 94.12 248 THR A N 1
ATOM 1920 C CA . THR A 1 248 ? -4.774 2.925 24.979 1.00 94.12 248 THR A CA 1
ATOM 1921 C C . THR A 1 248 ? -4.542 1.444 24.745 1.00 94.12 248 THR A C 1
ATOM 1923 O O . THR A 1 248 ? -5.074 0.613 25.476 1.00 94.12 248 THR A O 1
ATOM 1926 N N . ARG A 1 249 ? -3.732 1.112 23.741 1.00 90.12 249 ARG A N 1
ATOM 1927 C CA . ARG A 1 249 ? -3.308 -0.261 23.460 1.00 90.12 249 ARG A CA 1
ATOM 1928 C C . ARG A 1 249 ? -1.832 -0.245 23.100 1.00 90.12 249 ARG A C 1
ATOM 1930 O O . ARG A 1 249 ? -1.421 0.497 22.211 1.00 90.12 249 ARG A O 1
ATOM 1937 N N . ASP A 1 250 ? -1.036 -1.033 23.812 1.00 86.88 250 ASP A N 1
ATOM 1938 C CA . ASP A 1 250 ? 0.426 -1.038 23.712 1.00 86.88 250 ASP A CA 1
ATOM 1939 C C . ASP A 1 250 ? 1.044 0.365 23.878 1.00 86.88 250 ASP A C 1
ATOM 1941 O O . ASP A 1 250 ? 0.991 0.949 24.960 1.00 86.88 250 ASP A O 1
ATOM 1945 N N . LYS A 1 251 ? 1.656 0.907 22.818 1.00 86.38 251 LYS A N 1
ATOM 1946 C CA . LYS A 1 251 ? 2.253 2.254 22.776 1.00 86.38 251 LYS A CA 1
ATOM 1947 C C . LYS A 1 251 ? 1.361 3.281 22.076 1.00 86.38 251 LYS A C 1
ATOM 1949 O O . LYS A 1 251 ? 1.806 4.405 21.836 1.00 86.38 251 LYS A O 1
ATOM 1954 N N . SER A 1 252 ? 0.148 2.884 21.714 1.00 91.06 252 SER A N 1
ATOM 1955 C CA . SER A 1 252 ? -0.764 3.678 20.907 1.00 91.06 252 SER A CA 1
ATOM 1956 C C . SER A 1 252 ? -1.901 4.228 21.758 1.00 91.06 252 SER A C 1
ATOM 1958 O O . SER A 1 252 ? -2.500 3.504 22.556 1.00 91.06 252 SER A O 1
ATOM 1960 N N . THR A 1 253 ? -2.227 5.501 21.560 1.00 95.12 253 THR A N 1
ATOM 1961 C CA . THR A 1 253 ? -3.426 6.137 22.122 1.00 95.12 253 THR A CA 1
ATOM 1962 C C . THR A 1 253 ? -4.434 6.376 21.014 1.00 95.12 253 THR A C 1
ATOM 1964 O O . THR A 1 253 ? -4.037 6.768 19.916 1.00 95.12 253 THR A O 1
ATOM 1967 N N . TYR A 1 254 ? -5.713 6.184 21.313 1.00 95.94 254 TYR A N 1
ATOM 1968 C CA . TYR A 1 254 ? -6.813 6.319 20.367 1.00 95.94 254 TYR A CA 1
ATOM 1969 C C . TYR A 1 254 ? -7.848 7.294 20.914 1.00 95.94 254 TYR A C 1
ATOM 1971 O O . TYR A 1 254 ? -8.168 7.260 22.101 1.00 95.94 254 TYR A O 1
ATOM 1979 N N . GLU A 1 255 ? -8.392 8.121 20.034 1.00 96.88 255 GLU A N 1
ATOM 1980 C CA . GLU A 1 255 ? -9.552 8.968 20.280 1.00 96.88 255 GLU A CA 1
ATOM 1981 C C . GLU A 1 255 ? -10.556 8.721 19.158 1.00 96.88 255 GLU A C 1
ATOM 1983 O O . GLU A 1 255 ? -10.199 8.754 17.980 1.00 96.88 255 GLU A O 1
ATOM 1988 N N . MET A 1 256 ? -11.807 8.463 19.517 1.00 96.69 256 MET A N 1
ATOM 1989 C CA . MET A 1 256 ? -12.881 8.241 18.561 1.00 96.69 256 MET A CA 1
ATOM 1990 C C . MET A 1 256 ? -14.087 9.086 18.950 1.00 96.69 256 MET A C 1
ATOM 1992 O O . MET A 1 256 ? -14.611 8.954 20.050 1.00 96.69 256 MET A O 1
ATOM 1996 N N . GLU A 1 257 ? -14.551 9.918 18.031 1.00 97.50 257 GLU A N 1
ATOM 1997 C CA . GLU A 1 257 ? -15.814 10.638 18.139 1.00 97.50 257 GLU A CA 1
ATOM 1998 C C . GLU A 1 257 ? -16.822 9.979 17.198 1.00 97.50 257 GLU A C 1
ATOM 2000 O O . GLU A 1 257 ? -16.552 9.832 16.006 1.00 97.50 257 GLU A O 1
ATOM 2005 N N . LEU A 1 258 ? -17.979 9.587 17.732 1.00 97.00 258 LEU A N 1
ATOM 2006 C CA . LEU A 1 258 ? -19.128 9.108 16.963 1.00 97.00 258 LEU A CA 1
ATOM 2007 C C . LEU A 1 258 ? -20.281 10.098 17.150 1.00 97.00 258 LEU A C 1
ATOM 2009 O O . LEU A 1 258 ? -21.018 10.037 18.139 1.00 97.00 258 LEU A O 1
ATOM 2013 N N . ALA A 1 259 ? -20.432 11.033 16.215 1.00 95.62 259 ALA A N 1
ATOM 2014 C CA . ALA A 1 259 ? -21.370 12.142 16.339 1.00 95.62 259 ALA A CA 1
ATOM 2015 C C . ALA A 1 259 ? -22.823 11.738 16.019 1.00 95.62 259 ALA A C 1
ATOM 2017 O O . ALA A 1 259 ? -23.098 10.765 15.309 1.00 95.62 259 ALA A O 1
ATOM 2018 N N . GLU A 1 260 ? -23.791 12.508 16.534 1.00 93.69 260 GLU A N 1
ATOM 2019 C CA . GLU A 1 260 ? -25.228 12.254 16.324 1.00 93.69 260 GLU A CA 1
ATOM 2020 C C . GLU A 1 260 ? -25.660 12.367 14.852 1.00 93.69 260 GLU A C 1
ATOM 2022 O O . GLU A 1 260 ? -26.605 11.697 14.431 1.00 93.69 260 GLU A O 1
ATOM 2027 N N . ASN A 1 261 ? -24.960 13.189 14.068 1.00 91.56 261 ASN A N 1
ATOM 2028 C CA . ASN A 1 261 ? -25.170 13.376 12.630 1.00 91.56 261 ASN A CA 1
ATOM 2029 C C . ASN A 1 261 ? -24.555 12.257 11.768 1.00 91.56 261 ASN A C 1
ATOM 2031 O O . ASN A 1 261 ? -24.581 12.379 10.547 1.00 91.56 261 ASN A O 1
ATOM 2035 N N . GLN A 1 262 ? -24.059 11.177 12.386 1.00 92.00 262 GLN A N 1
ATOM 2036 C CA . GLN A 1 262 ? -23.394 10.041 11.735 1.00 92.00 262 GLN A CA 1
ATOM 2037 C C . GLN A 1 262 ? -22.004 10.351 11.173 1.00 92.00 262 GLN A C 1
ATOM 2039 O O . GLN A 1 262 ? -21.447 9.514 10.473 1.00 92.00 262 GLN A O 1
ATOM 2044 N N . GLU A 1 263 ? -21.404 11.491 11.509 1.00 93.94 263 GLU A N 1
ATOM 2045 C CA . GLU A 1 263 ? -19.986 11.736 11.238 1.00 93.94 263 GLU A CA 1
ATOM 2046 C C . GLU A 1 263 ? -19.118 11.075 12.317 1.00 93.94 263 GLU A C 1
ATOM 2048 O O . GLU A 1 263 ? -19.526 10.964 13.478 1.00 93.94 263 GLU A O 1
ATOM 2053 N N . PHE A 1 264 ? -17.931 10.601 11.939 1.00 93.88 264 PHE A N 1
ATOM 2054 C CA . PHE A 1 264 ? -16.925 10.140 12.888 1.00 93.88 264 PHE A CA 1
ATOM 2055 C C . PHE A 1 264 ? -15.587 10.837 12.684 1.00 93.88 264 PHE A C 1
ATOM 2057 O O . PHE A 1 264 ? -15.199 11.171 11.561 1.00 93.88 264 PHE A O 1
ATOM 2064 N N . THR A 1 265 ? -14.846 10.940 13.782 1.00 92.94 265 THR A N 1
ATOM 2065 C CA . THR A 1 265 ? -13.413 11.224 13.774 1.00 92.94 265 THR A CA 1
ATOM 2066 C C . THR A 1 265 ? -12.698 10.102 14.510 1.00 92.94 265 THR A C 1
ATOM 2068 O O . THR A 1 265 ? -13.073 9.756 15.624 1.00 92.94 265 THR A O 1
ATOM 2071 N N . TRP A 1 266 ? -11.661 9.536 13.905 1.00 92.25 266 TRP A N 1
ATOM 2072 C CA . TRP A 1 266 ? -10.750 8.590 14.536 1.00 92.25 266 TRP A CA 1
ATOM 2073 C C . TRP A 1 266 ? -9.348 9.171 14.510 1.00 92.25 266 TRP A C 1
ATOM 2075 O O . TRP A 1 266 ? -8.817 9.477 13.445 1.00 92.25 266 TRP A O 1
ATOM 2085 N N . LYS A 1 267 ? -8.725 9.298 15.673 1.00 92.50 267 LYS A N 1
ATOM 2086 C CA . LYS A 1 267 ? -7.330 9.699 15.812 1.00 92.50 267 LYS A CA 1
ATOM 2087 C C . LYS A 1 267 ? -6.589 8.609 16.539 1.00 92.50 267 LYS A C 1
ATOM 2089 O O . LYS A 1 267 ? -7.043 8.130 17.573 1.00 92.50 267 LYS A O 1
ATOM 2094 N N . PHE A 1 268 ? -5.409 8.269 16.052 1.00 91.44 268 PHE A N 1
ATOM 2095 C CA . PHE A 1 268 ? -4.489 7.472 16.841 1.00 91.44 268 PHE A CA 1
ATOM 2096 C C . PHE A 1 268 ? -3.083 8.042 16.764 1.00 91.44 268 PHE A C 1
ATOM 2098 O O . PHE A 1 268 ? -2.676 8.629 15.763 1.00 91.44 268 PHE A O 1
ATOM 2105 N N . THR A 1 269 ? -2.343 7.893 17.856 1.00 90.31 269 THR A N 1
ATOM 2106 C CA . THR A 1 269 ? -0.952 8.331 17.951 1.00 90.31 269 THR A CA 1
ATOM 2107 C C . THR A 1 269 ? -0.094 7.148 18.346 1.00 90.31 269 THR A C 1
ATOM 2109 O O . THR A 1 269 ? -0.385 6.480 19.330 1.00 90.31 269 THR A O 1
ATOM 2112 N N . THR A 1 270 ? 0.953 6.865 17.576 1.00 85.75 270 THR A N 1
ATOM 2113 C CA . THR A 1 270 ? 1.931 5.801 17.851 1.00 85.75 270 THR A CA 1
ATOM 2114 C C . THR A 1 270 ? 3.326 6.343 17.593 1.00 85.75 270 THR A C 1
ATOM 2116 O O . THR A 1 270 ? 3.554 6.998 16.580 1.00 85.75 270 THR A O 1
ATOM 2119 N N . ASP A 1 271 ? 4.253 6.119 18.528 1.00 83.25 271 ASP A N 1
ATOM 2120 C CA . ASP A 1 271 ? 5.640 6.603 18.440 1.00 83.25 271 ASP A CA 1
ATOM 2121 C C . ASP A 1 271 ? 5.749 8.105 18.078 1.00 83.25 271 ASP A C 1
ATOM 2123 O O . ASP A 1 271 ? 6.635 8.539 17.343 1.00 83.25 271 ASP A O 1
ATOM 2127 N N . GLY A 1 272 ? 4.817 8.917 18.594 1.00 80.75 272 GLY A N 1
ATOM 2128 C CA . GLY A 1 272 ? 4.769 10.369 18.382 1.00 80.75 272 GLY A CA 1
ATOM 2129 C C . GLY A 1 272 ? 4.231 10.819 17.020 1.00 80.75 272 GLY A C 1
ATOM 2130 O O . GLY A 1 272 ? 4.153 12.022 16.783 1.00 80.75 272 GLY A O 1
ATOM 2131 N N . LYS A 1 273 ? 3.843 9.891 16.138 1.00 81.38 273 LYS A N 1
ATOM 2132 C CA . LYS A 1 273 ? 3.148 10.192 14.882 1.00 81.38 273 LYS A CA 1
ATOM 2133 C C . LYS A 1 273 ? 1.645 10.038 15.084 1.00 81.38 273 LYS A C 1
ATOM 2135 O O . LYS A 1 273 ? 1.194 8.986 15.534 1.00 81.38 273 LYS A O 1
ATOM 2140 N N . THR A 1 274 ? 0.890 11.074 14.740 1.00 85.88 274 THR A N 1
ATOM 2141 C CA . THR A 1 274 ? -0.576 11.071 14.794 1.00 85.88 274 THR A CA 1
ATOM 2142 C C . THR A 1 274 ? -1.142 10.886 13.395 1.00 85.88 274 THR A C 1
ATOM 2144 O O . THR A 1 274 ? -0.699 11.547 12.457 1.00 85.88 274 THR A O 1
ATOM 2147 N N . GLN A 1 275 ? -2.126 10.003 13.269 1.00 82.69 275 GLN A N 1
ATOM 2148 C CA . GLN A 1 275 ? -2.954 9.852 12.079 1.00 82.69 275 GLN A CA 1
ATOM 2149 C C . GLN A 1 275 ? -4.410 10.122 12.442 1.00 82.69 275 GLN A C 1
ATOM 2151 O O . GLN A 1 275 ? -4.857 9.805 13.548 1.00 82.69 275 GLN A O 1
ATOM 2156 N N . GLU A 1 276 ? -5.132 10.722 11.503 1.00 85.94 276 GLU A N 1
ATOM 2157 C CA . GLU A 1 276 ? -6.538 11.069 11.646 1.00 85.94 276 GLU A CA 1
ATOM 2158 C C . GLU A 1 276 ? -7.313 10.583 10.426 1.00 85.94 276 GLU A C 1
ATOM 2160 O O . GLU A 1 276 ? -6.897 10.790 9.287 1.00 85.94 276 GLU A O 1
ATOM 2165 N N . VAL A 1 277 ? -8.450 9.950 10.689 1.00 83.81 277 VAL A N 1
ATOM 2166 C CA . VAL A 1 277 ? -9.392 9.461 9.691 1.00 83.81 277 VAL A CA 1
ATOM 2167 C C . VAL A 1 277 ? -10.763 10.021 10.034 1.00 83.81 277 VAL A C 1
ATOM 2169 O O . VAL A 1 277 ? -11.160 10.051 11.199 1.00 83.81 277 VAL A O 1
ATOM 2172 N N . ARG A 1 278 ? -11.495 10.465 9.017 1.00 86.25 278 ARG A N 1
ATOM 2173 C CA . ARG A 1 278 ? -12.858 10.976 9.156 1.00 86.25 278 ARG A CA 1
ATOM 2174 C C . ARG A 1 278 ? -13.773 10.322 8.140 1.00 86.25 278 ARG A C 1
ATOM 2176 O O . ARG A 1 278 ? -13.323 9.856 7.090 1.00 86.25 278 ARG A O 1
ATOM 2183 N N . GLY A 1 279 ? -15.058 10.355 8.445 1.00 88.00 279 GLY A N 1
ATOM 2184 C CA . GLY A 1 279 ? -16.085 9.995 7.489 1.00 88.00 279 GLY A CA 1
ATOM 2185 C C . GLY A 1 279 ? -17.421 9.774 8.156 1.00 88.00 279 GLY A C 1
ATOM 2186 O O . GLY A 1 279 ? -17.762 10.474 9.109 1.00 88.00 279 GLY A O 1
ATOM 2187 N N . ILE A 1 280 ? -18.170 8.803 7.653 1.00 90.56 280 ILE A N 1
ATOM 2188 C CA . ILE A 1 280 ? -19.513 8.487 8.130 1.00 90.56 280 ILE A CA 1
ATOM 2189 C C . ILE A 1 280 ? -19.559 7.109 8.772 1.00 90.56 280 ILE A C 1
ATOM 2191 O O . ILE A 1 280 ? -18.910 6.164 8.324 1.00 90.56 280 ILE A O 1
ATOM 2195 N N . TRP A 1 281 ? -20.324 6.998 9.852 1.00 94.56 281 TRP A N 1
ATOM 2196 C CA . TRP A 1 281 ? -20.470 5.760 10.595 1.00 94.56 281 TRP A CA 1
ATOM 2197 C C . TRP A 1 281 ? -21.920 5.302 10.665 1.00 94.56 281 TRP A C 1
ATOM 2199 O O . TRP A 1 281 ? -22.873 6.080 10.654 1.00 94.56 281 TRP A O 1
ATOM 2209 N N . SER A 1 282 ? -22.093 3.993 10.774 1.00 93.88 282 SER A N 1
ATOM 2210 C CA . SER A 1 282 ? -23.381 3.377 11.060 1.00 93.88 282 SER A CA 1
ATOM 2211 C C . SER A 1 282 ? -23.175 2.078 11.823 1.00 93.88 282 SER A C 1
ATOM 2213 O O . SER A 1 282 ? -22.106 1.483 11.760 1.00 93.88 282 SER A O 1
ATOM 2215 N N . VAL A 1 283 ? -24.191 1.625 12.549 1.00 95.62 283 VAL A N 1
ATOM 2216 C CA . VAL A 1 283 ? -24.147 0.347 13.265 1.00 95.62 283 VAL A CA 1
ATOM 2217 C C . VAL A 1 283 ? -25.395 -0.461 12.946 1.00 95.62 283 VAL A C 1
ATOM 2219 O O . VAL A 1 283 ? -26.491 0.100 12.830 1.00 95.62 283 VAL A O 1
ATOM 2222 N N . ASP A 1 284 ? -25.239 -1.771 12.783 1.00 93.44 284 ASP A N 1
ATOM 2223 C CA . ASP A 1 284 ? -26.374 -2.682 12.709 1.00 93.44 284 ASP A CA 1
ATOM 2224 C C . ASP A 1 284 ? -26.792 -3.213 14.091 1.00 93.44 284 ASP A C 1
ATOM 2226 O O . ASP A 1 284 ? -26.125 -3.029 15.108 1.00 93.44 284 ASP A O 1
ATOM 2230 N N . LYS A 1 285 ? -27.936 -3.898 14.133 1.00 90.56 285 LYS A N 1
ATOM 2231 C CA . LYS A 1 285 ? -28.475 -4.472 15.373 1.00 90.56 285 LYS A CA 1
ATOM 2232 C C . LYS A 1 285 ? -27.574 -5.547 15.995 1.00 90.56 285 LYS A C 1
ATOM 2234 O O . LYS A 1 285 ? -27.748 -5.845 17.170 1.00 90.56 285 LYS A O 1
ATOM 2239 N N . ASP A 1 286 ? -26.674 -6.148 15.218 1.00 91.38 286 ASP A N 1
ATOM 2240 C CA . ASP A 1 286 ? -25.770 -7.203 15.670 1.00 91.38 286 ASP A CA 1
ATOM 2241 C C . ASP A 1 286 ? -24.447 -6.595 16.187 1.00 91.38 286 ASP A C 1
ATOM 2243 O O . ASP A 1 286 ? -23.516 -7.324 16.529 1.00 91.38 286 ASP A O 1
ATOM 2247 N N . GLY A 1 287 ? -24.367 -5.260 16.289 1.00 92.25 287 GLY A N 1
ATOM 2248 C CA . GLY A 1 287 ? -23.217 -4.522 16.807 1.00 92.25 287 GLY A CA 1
ATOM 2249 C C . GLY A 1 287 ? -22.083 -4.362 15.806 1.00 92.25 287 GLY A C 1
ATOM 2250 O O . GLY A 1 287 ? -20.972 -4.025 16.215 1.00 92.25 287 GLY A O 1
ATOM 2251 N N . VAL A 1 288 ? -22.328 -4.599 14.516 1.00 94.69 288 VAL A N 1
ATOM 2252 C CA . VAL A 1 288 ? -21.329 -4.339 13.480 1.00 94.69 288 VAL A CA 1
ATOM 2253 C C . VAL A 1 288 ? -21.341 -2.850 13.156 1.00 94.69 288 VAL A C 1
ATOM 2255 O O . VAL A 1 2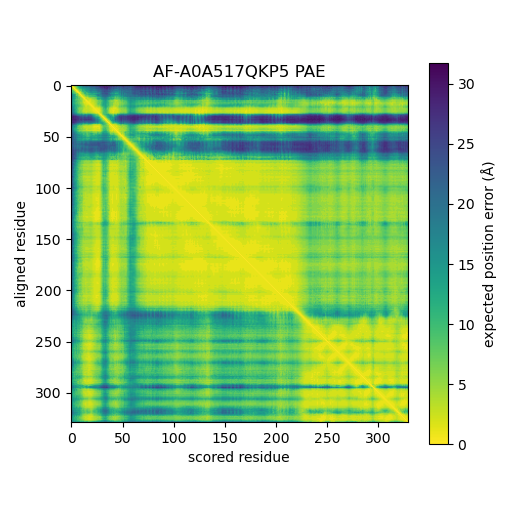88 ? -22.274 -2.339 12.537 1.00 94.69 288 VAL A O 1
ATOM 2258 N N . LEU A 1 289 ? -20.297 -2.162 13.604 1.00 94.56 289 LEU A N 1
ATOM 2259 C CA . LEU A 1 289 ? -19.991 -0.775 13.294 1.00 94.56 289 LEU A CA 1
ATOM 2260 C C . LEU A 1 289 ? -19.283 -0.718 11.937 1.00 94.56 289 LEU A C 1
ATOM 2262 O O . LEU A 1 289 ? -18.248 -1.351 11.744 1.00 94.56 289 LEU A O 1
ATOM 2266 N N . ALA A 1 290 ? -19.849 0.038 11.005 1.00 91.75 290 ALA A N 1
ATOM 2267 C CA . ALA A 1 290 ? -19.242 0.386 9.732 1.00 91.75 290 ALA A CA 1
ATOM 2268 C C . ALA A 1 290 ? -18.782 1.843 9.775 1.00 91.75 290 ALA A C 1
ATOM 2270 O O . ALA A 1 290 ? -19.584 2.725 10.076 1.00 91.75 290 ALA A O 1
ATOM 2271 N N . MET A 1 291 ? -17.509 2.080 9.471 1.00 90.38 291 MET A N 1
ATOM 2272 C CA . MET A 1 291 ? -16.867 3.393 9.418 1.00 90.38 291 MET A CA 1
ATOM 2273 C C . MET A 1 291 ? -16.311 3.596 8.009 1.00 90.38 291 MET A C 1
ATOM 2275 O O . MET A 1 291 ? -15.271 3.044 7.645 1.00 90.38 291 MET A O 1
ATOM 2279 N N . GLU A 1 292 ? -17.060 4.325 7.190 1.00 84.88 292 GLU A N 1
ATOM 2280 C CA . GLU A 1 292 ? -16.742 4.618 5.794 1.00 84.88 292 GLU A CA 1
ATOM 2281 C C . GLU A 1 292 ? -15.916 5.899 5.711 1.00 84.88 292 GLU A C 1
ATOM 2283 O O . GLU A 1 292 ? -16.343 6.962 6.159 1.00 84.88 292 GLU A O 1
ATOM 2288 N N . MET A 1 293 ? -14.709 5.775 5.168 1.00 78.88 293 MET A N 1
ATOM 2289 C CA . MET A 1 293 ? -13.753 6.871 5.038 1.00 78.88 293 MET A CA 1
ATOM 2290 C C . MET A 1 293 ? -14.080 7.708 3.802 1.00 78.88 293 MET A C 1
ATOM 2292 O O . MET A 1 293 ? -14.443 7.151 2.767 1.00 78.88 293 MET A O 1
ATOM 2296 N N . ASN A 1 294 ? -13.889 9.026 3.888 1.00 63.47 294 ASN A N 1
ATOM 2297 C CA . ASN A 1 294 ? -14.220 9.954 2.798 1.00 63.47 294 ASN A CA 1
ATOM 2298 C C . ASN A 1 294 ? -13.480 9.673 1.479 1.00 63.47 294 ASN A C 1
ATOM 2300 O O . ASN A 1 294 ? -14.000 10.000 0.419 1.00 63.47 294 ASN A O 1
ATOM 2304 N N . ASP A 1 295 ? -12.282 9.089 1.534 1.00 57.06 295 ASP A N 1
ATOM 2305 C CA . ASP A 1 295 ? -11.362 9.000 0.396 1.00 57.06 295 ASP A CA 1
ATOM 2306 C C . ASP A 1 295 ? -11.181 7.580 -0.174 1.00 57.06 295 ASP A C 1
ATOM 2308 O O . ASP A 1 295 ? -10.690 7.455 -1.292 1.00 57.06 295 ASP A O 1
ATOM 2312 N N . SER A 1 296 ? -11.572 6.520 0.556 1.00 57.62 296 SER A N 1
ATOM 2313 C CA . SER A 1 296 ? -11.879 5.153 0.080 1.00 57.62 296 SER A CA 1
ATOM 2314 C C . SER A 1 296 ? -11.790 4.116 1.202 1.00 57.62 296 SER A C 1
ATOM 2316 O O . SER A 1 296 ? -10.740 3.950 1.828 1.00 57.62 296 SER A O 1
ATOM 2318 N N . GLY A 1 297 ? -12.836 3.293 1.325 1.00 69.88 297 GLY A N 1
ATOM 2319 C CA . GLY A 1 297 ? -12.847 2.058 2.109 1.00 69.88 297 GLY A CA 1
ATOM 2320 C C . GLY A 1 297 ? -13.759 2.107 3.330 1.00 69.88 297 GLY A C 1
ATOM 2321 O O . GLY A 1 297 ? -14.054 3.168 3.869 1.00 69.88 297 GLY A O 1
ATOM 2322 N N . VAL A 1 298 ? -14.207 0.933 3.772 1.00 77.56 298 VAL A N 1
ATOM 2323 C CA . VAL A 1 298 ? -15.061 0.795 4.955 1.00 77.56 298 VAL A CA 1
ATOM 2324 C C . VAL A 1 298 ? -14.339 -0.076 5.962 1.00 77.56 298 VAL A C 1
ATOM 2326 O O . VAL A 1 298 ? -14.000 -1.224 5.668 1.00 77.56 298 VAL A O 1
ATOM 2329 N N . MET A 1 299 ? -14.119 0.470 7.150 1.00 84.56 299 MET A N 1
ATOM 2330 C CA . MET A 1 299 ? -13.698 -0.310 8.294 1.00 84.56 299 MET A CA 1
ATOM 2331 C C . MET A 1 299 ? -14.923 -0.910 8.972 1.00 84.56 299 MET A C 1
ATOM 2333 O O . MET A 1 299 ? -15.904 -0.219 9.238 1.00 84.56 299 MET A O 1
ATOM 2337 N N . LEU A 1 300 ? -14.874 -2.217 9.206 1.00 88.44 300 LEU A N 1
ATOM 2338 C CA . LEU A 1 300 ? -15.914 -2.939 9.918 1.00 88.44 300 LEU A CA 1
ATOM 2339 C C . LEU A 1 300 ? -15.362 -3.384 11.266 1.00 88.44 300 LEU A C 1
ATOM 2341 O O . LEU A 1 300 ? -14.279 -3.968 11.333 1.00 88.44 300 LEU A O 1
ATOM 2345 N N . ALA A 1 301 ? -16.124 -3.156 12.327 1.00 91.75 301 ALA A N 1
ATOM 2346 C CA . ALA A 1 301 ? -15.773 -3.591 13.664 1.00 91.75 301 ALA A CA 1
ATOM 2347 C C . ALA A 1 301 ? -16.975 -4.198 14.378 1.00 91.75 301 ALA A C 1
ATOM 2349 O O . ALA A 1 301 ? -18.084 -3.673 14.327 1.00 91.75 301 ALA A O 1
ATOM 2350 N N . GLN A 1 302 ? -16.753 -5.304 15.075 1.00 93.94 302 GLN A N 1
ATOM 2351 C CA . GLN A 1 302 ? -17.713 -5.807 16.040 1.00 93.94 302 GLN A CA 1
ATOM 2352 C C . GLN A 1 302 ? -17.548 -5.011 17.332 1.00 93.94 302 GLN A C 1
ATOM 2354 O O . GLN A 1 302 ? -16.464 -4.964 17.912 1.00 93.94 302 GLN A O 1
ATOM 2359 N N . THR A 1 303 ? -18.638 -4.396 17.776 1.00 95.06 303 THR A N 1
ATOM 2360 C CA . THR A 1 303 ? -18.692 -3.611 19.009 1.00 95.06 303 THR A CA 1
ATOM 2361 C C . THR A 1 303 ? -19.435 -4.369 20.098 1.00 95.06 303 THR A C 1
ATOM 2363 O O . THR A 1 303 ? -20.472 -4.991 19.844 1.00 95.06 303 THR A O 1
ATOM 2366 N N . ILE A 1 304 ? -18.907 -4.316 21.321 1.00 94.94 304 ILE A N 1
ATOM 2367 C CA . ILE A 1 304 ? -19.594 -4.785 22.526 1.00 94.94 304 ILE A CA 1
ATOM 2368 C C . ILE A 1 304 ? -19.618 -3.638 23.530 1.00 94.94 304 ILE A C 1
ATOM 2370 O O . ILE A 1 304 ? -18.603 -3.301 24.133 1.00 94.94 304 ILE A O 1
ATOM 2374 N N . VAL A 1 305 ? -20.796 -3.042 23.712 1.00 93.19 305 VAL A N 1
ATOM 2375 C CA . VAL A 1 305 ? -20.995 -1.902 24.616 1.00 93.19 305 VAL A CA 1
ATOM 2376 C C . VAL A 1 305 ? -21.410 -2.393 26.000 1.00 93.19 305 VAL A C 1
ATOM 2378 O O . VAL A 1 305 ? -22.375 -3.148 26.136 1.00 93.19 305 VAL A O 1
ATOM 2381 N N . LYS A 1 306 ? -20.717 -1.929 27.042 1.00 91.56 306 LYS A N 1
ATOM 2382 C CA . LYS A 1 306 ? -21.009 -2.220 28.453 1.00 91.56 306 LYS A CA 1
ATOM 2383 C C . LYS A 1 306 ? -21.016 -0.910 29.246 1.00 91.56 306 LYS A C 1
ATOM 2385 O O . LYS A 1 306 ? -20.063 -0.558 29.928 1.00 91.56 306 LYS A O 1
ATOM 2390 N N . GLY A 1 307 ? -22.116 -0.162 29.161 1.00 89.75 307 GLY A N 1
ATOM 2391 C CA . GLY A 1 307 ? -22.228 1.139 29.829 1.00 89.75 307 GLY A CA 1
ATOM 2392 C C . GLY A 1 307 ? -21.299 2.177 29.198 1.00 89.75 307 GLY A C 1
ATOM 2393 O O . GLY A 1 307 ? -21.567 2.616 28.083 1.00 89.75 307 GLY A O 1
ATOM 2394 N N . ASN A 1 308 ? -20.237 2.558 29.914 1.00 94.25 308 ASN A N 1
ATOM 2395 C CA . ASN A 1 308 ? -19.212 3.491 29.427 1.00 94.25 308 A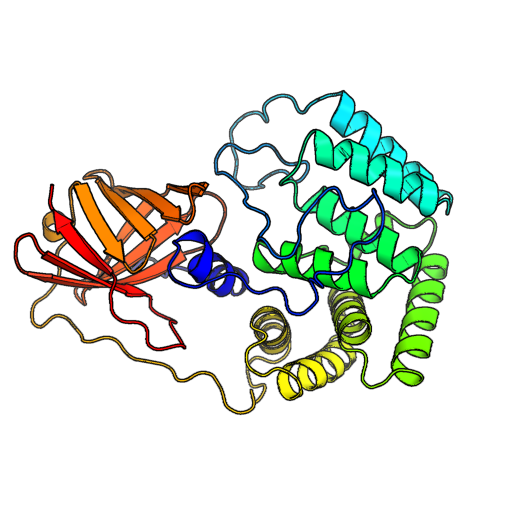SN A CA 1
ATOM 2396 C C . ASN A 1 308 ? -17.991 2.780 28.820 1.00 94.25 308 ASN A C 1
ATOM 2398 O O . ASN A 1 308 ? -17.061 3.458 28.394 1.00 94.25 308 ASN A O 1
ATOM 2402 N N . ASP A 1 309 ? -18.011 1.448 28.763 1.00 96.12 309 ASP A N 1
ATOM 2403 C CA . ASP A 1 309 ? -16.968 0.641 28.137 1.00 96.12 309 ASP A CA 1
ATOM 2404 C C . ASP A 1 309 ? -17.417 0.200 26.737 1.00 96.12 309 ASP A C 1
ATOM 2406 O O . ASP A 1 309 ? -18.586 -0.153 26.527 1.00 96.12 309 ASP A O 1
ATOM 2410 N N . LEU A 1 310 ? -16.486 0.172 25.788 1.00 96.31 310 LEU A N 1
ATOM 2411 C CA . LEU A 1 310 ? -16.697 -0.320 24.431 1.00 96.31 310 LEU A CA 1
ATOM 2412 C C . LEU A 1 310 ? -15.525 -1.218 24.026 1.00 96.31 310 LEU A C 1
ATOM 2414 O O . LEU A 1 310 ? -14.414 -0.742 23.823 1.00 96.31 310 LEU A O 1
ATOM 2418 N N . GLU A 1 311 ? -15.785 -2.512 23.857 1.00 95.69 311 GLU A N 1
ATOM 2419 C CA . GLU A 1 311 ? -14.814 -3.428 23.251 1.00 95.69 311 GLU A CA 1
ATOM 2420 C C . GLU A 1 311 ? -14.956 -3.333 21.730 1.00 95.69 311 GLU A C 1
ATOM 2422 O O . GLU A 1 311 ? -16.036 -3.576 21.175 1.00 95.69 311 GLU A O 1
ATOM 2427 N N . PHE A 1 312 ? -13.870 -2.962 21.057 1.00 94.12 312 PHE A N 1
ATOM 2428 C CA . PHE A 1 312 ? -13.821 -2.769 19.615 1.00 94.12 312 PHE A CA 1
ATOM 2429 C C . PHE A 1 312 ? -12.949 -3.845 18.961 1.00 94.12 312 PHE A C 1
ATOM 2431 O O . PHE A 1 312 ? -11.727 -3.853 19.119 1.00 94.12 312 PHE A O 1
ATOM 2438 N N . TYR A 1 313 ? -13.570 -4.739 18.194 1.00 91.19 313 TYR A N 1
ATOM 2439 C CA . TYR A 1 313 ? -12.881 -5.798 17.459 1.00 91.19 313 TYR A CA 1
ATOM 2440 C C . TYR A 1 313 ? -12.905 -5.506 15.963 1.00 91.19 313 TYR A C 1
ATOM 2442 O O . TYR A 1 313 ? -13.977 -5.516 15.357 1.00 91.19 313 TYR A O 1
ATOM 2450 N N . MET A 1 314 ? -11.745 -5.315 15.335 1.00 87.00 314 MET A N 1
ATOM 2451 C CA . MET A 1 314 ? -11.692 -5.159 13.879 1.00 87.00 314 MET A CA 1
ATOM 2452 C C . MET A 1 314 ? -12.127 -6.459 13.190 1.00 87.00 314 MET A C 1
ATOM 2454 O O . MET A 1 314 ? -11.549 -7.526 13.402 1.00 87.00 314 MET A O 1
ATOM 2458 N N . LEU A 1 315 ? -13.135 -6.374 12.325 1.00 82.31 315 LEU A N 1
ATOM 2459 C CA . LEU A 1 315 ? -13.523 -7.494 11.479 1.00 82.31 315 LEU A CA 1
ATOM 2460 C C . LEU A 1 315 ? -12.517 -7.656 10.343 1.00 82.31 315 LEU A C 1
ATOM 2462 O O . LEU A 1 315 ? -12.139 -6.693 9.682 1.00 82.31 315 LEU A O 1
ATOM 2466 N N . GLY A 1 316 ? -12.108 -8.900 10.102 1.00 72.38 316 GLY A N 1
ATOM 2467 C CA . GLY A 1 316 ? -11.023 -9.200 9.168 1.00 72.38 316 GLY A CA 1
ATOM 2468 C C . GLY A 1 316 ? -9.643 -9.203 9.821 1.00 72.38 316 GLY A C 1
ATOM 2469 O O . GLY A 1 316 ? -8.669 -9.465 9.125 1.00 72.38 316 GLY A O 1
ATOM 2470 N N . ASP A 1 317 ? -9.551 -8.989 11.138 1.00 73.00 317 ASP A N 1
ATOM 2471 C CA . ASP A 1 317 ? -8.323 -9.268 11.869 1.00 73.00 317 ASP A CA 1
ATOM 2472 C C . ASP A 1 317 ? -7.970 -10.760 11.776 1.00 73.00 317 ASP A C 1
ATOM 2474 O O . ASP A 1 317 ? -8.728 -11.649 12.179 1.00 73.00 317 ASP A O 1
ATOM 2478 N N . THR A 1 318 ? -6.799 -11.027 11.208 1.00 65.44 318 THR A N 1
ATOM 2479 C CA . THR A 1 318 ? -6.281 -12.375 11.017 1.00 65.44 318 THR A CA 1
ATOM 2480 C C . THR A 1 318 ? -5.171 -12.752 11.994 1.00 65.44 318 THR A C 1
ATOM 2482 O O . THR A 1 318 ? -4.694 -13.891 11.965 1.00 65.44 318 THR A O 1
ATOM 2485 N N . THR A 1 319 ? -4.720 -11.811 12.829 1.00 65.75 319 THR A N 1
ATOM 2486 C CA . THR A 1 319 ? -3.728 -12.062 13.883 1.00 65.75 319 THR A CA 1
ATOM 2487 C C . THR A 1 319 ? -4.399 -12.408 15.208 1.00 65.75 319 THR A C 1
ATOM 2489 O O . THR A 1 319 ? -3.776 -13.068 16.039 1.00 65.75 319 THR A O 1
ATOM 2492 N N . GLY A 1 320 ? -5.684 -12.067 15.363 1.00 68.31 320 GLY A N 1
ATOM 2493 C CA . GLY A 1 320 ? -6.457 -12.362 16.566 1.00 68.31 320 GLY A CA 1
ATOM 2494 C C . GLY A 1 320 ? -6.061 -11.467 17.726 1.00 68.31 320 GLY A C 1
ATOM 2495 O O . GLY A 1 320 ? -5.913 -11.952 18.845 1.00 68.31 320 GLY A O 1
ATOM 2496 N N . ASN A 1 321 ? -5.828 -10.191 17.433 1.00 75.75 321 ASN A N 1
ATOM 2497 C CA . ASN A 1 321 ? -5.506 -9.193 18.431 1.00 75.75 321 ASN A CA 1
ATOM 2498 C C . ASN A 1 321 ? -6.674 -9.030 19.407 1.00 75.75 321 ASN A C 1
ATOM 2500 O O . ASN A 1 321 ? -7.848 -9.116 19.030 1.00 75.75 321 ASN A O 1
ATOM 2504 N N . ASP A 1 322 ? -6.328 -8.732 20.656 1.00 84.44 322 ASP A N 1
ATOM 2505 C CA . ASP A 1 322 ? -7.289 -8.283 21.657 1.00 84.44 322 ASP A CA 1
ATOM 2506 C C . ASP A 1 322 ? -8.012 -7.005 21.176 1.00 84.44 322 ASP A C 1
ATOM 2508 O O . ASP A 1 322 ? -7.442 -6.225 20.387 1.00 84.44 322 ASP A O 1
ATOM 2512 N N . PRO A 1 323 ? -9.268 -6.785 21.618 1.00 90.38 323 PRO A N 1
ATOM 2513 C CA . PRO A 1 323 ? -10.021 -5.602 21.229 1.00 90.38 323 PRO A CA 1
ATOM 2514 C C . PRO A 1 323 ? -9.290 -4.329 21.653 1.00 90.38 323 PRO A C 1
ATOM 2516 O O . PRO A 1 323 ? -8.457 -4.320 22.560 1.00 90.38 323 PRO A O 1
ATOM 2519 N N . ILE A 1 324 ? -9.626 -3.219 21.003 1.00 93.25 324 ILE A N 1
ATOM 2520 C CA . ILE A 1 324 ? -9.324 -1.910 21.573 1.00 93.25 324 ILE A CA 1
ATOM 2521 C C . ILE A 1 324 ? -10.419 -1.614 22.600 1.00 93.25 324 ILE A C 1
ATOM 2523 O O . ILE A 1 324 ? -11.590 -1.487 22.241 1.00 93.25 324 ILE A O 1
ATOM 2527 N N . ASP A 1 325 ? -10.034 -1.529 23.869 1.00 96.19 325 ASP A N 1
ATOM 2528 C CA . ASP A 1 325 ? -10.948 -1.231 24.970 1.00 96.19 325 ASP A CA 1
ATOM 2529 C C . ASP A 1 325 ? -11.109 0.285 25.121 1.00 96.19 325 ASP A C 1
ATOM 2531 O O . ASP A 1 325 ? -10.264 0.975 25.699 1.00 96.19 325 ASP A O 1
ATOM 2535 N N . PHE A 1 326 ? -12.201 0.806 24.571 1.00 97.56 326 PHE A N 1
ATOM 2536 C CA . PHE A 1 326 ? -12.577 2.208 24.655 1.00 97.56 326 PHE A CA 1
ATOM 2537 C C . PHE A 1 326 ? -13.338 2.523 25.942 1.00 97.56 326 PHE A C 1
ATOM 2539 O O . PHE A 1 326 ? -14.175 1.753 26.412 1.00 97.56 326 PHE A O 1
ATOM 2546 N N . GLN A 1 327 ? -13.068 3.708 26.475 1.00 97.50 327 GLN A N 1
ATOM 2547 C CA . GLN A 1 327 ? -13.751 4.329 27.600 1.00 97.50 327 GLN A CA 1
ATOM 2548 C C . GLN A 1 327 ? -14.418 5.611 27.124 1.00 97.50 327 GLN A C 1
ATOM 2550 O O . GLN A 1 327 ? -13.808 6.409 26.411 1.00 97.50 327 GLN A O 1
ATOM 2555 N N . LYS A 1 328 ? -15.672 5.816 27.515 1.00 95.25 328 LYS A N 1
ATOM 2556 C CA . LYS A 1 328 ? -16.409 7.034 27.187 1.00 95.25 328 LYS A CA 1
ATOM 2557 C C . LYS A 1 328 ? -15.900 8.213 28.021 1.00 95.25 328 LYS A C 1
ATOM 2559 O O . LYS A 1 328 ? -15.763 8.070 29.240 1.00 95.25 328 LYS A O 1
ATOM 2564 N N . LYS A 1 329 ? -15.648 9.354 27.374 1.00 91.19 329 LYS A N 1
ATOM 2565 C CA . LYS A 1 329 ? -15.317 10.622 28.044 1.00 91.19 329 LYS A CA 1
ATOM 2566 C C . LYS A 1 329 ? -16.544 11.268 28.694 1.00 91.19 329 LYS A C 1
ATOM 2568 O O . LYS A 1 329 ? -17.680 11.061 28.208 1.00 91.19 329 LYS A O 1
#

pLDDT: mean 84.62, std 16.86, range [26.44, 98.81]

InterPro domains:
  IPR011990 Tetratricopeptide-like helical domain superfamily [G3DSA:1.25.40.10] (33-157)
  IPR011990 Tetratricopeptide-like helical domain superfamily [G3DSA:1.25.40.10] (158-223)
  IPR011990 Tetratricopeptide-like helical domain superfamily [SSF48452] (68-204)

Radius of gyration: 21.22 Å; Cα contacts (8 Å, |Δi|>4): 551; chains: 1; bounding box: 53×47×58 Å

Solvent-accessible surface area (backbone atoms only — not comparable to full-atom values): 18244 Å² total; per-residue (Å²): 134,82,81,80,77,65,51,79,55,25,66,66,31,44,35,37,72,68,66,76,39,84,67,80,42,96,46,38,63,95,76,72,95,61,102,69,80,89,70,68,41,60,44,72,63,66,74,49,93,87,62,84,50,94,64,77,63,91,83,64,86,66,80,80,74,84,71,61,67,68,29,54,52,26,39,54,48,14,50,51,30,40,42,74,65,38,38,74,58,14,44,54,26,36,55,54,15,36,73,74,43,74,47,27,53,65,59,44,44,49,46,16,51,35,27,44,74,68,65,38,29,50,61,13,23,17,36,41,52,30,37,46,40,68,36,84,73,68,50,43,72,60,57,52,67,56,41,84,40,66,64,63,54,48,53,53,51,53,50,50,55,53,47,35,71,76,38,76,83,47,61,33,46,36,49,42,50,20,50,53,23,51,33,70,65,39,51,72,66,14,45,58,36,26,54,52,49,25,67,75,37,51,77,44,60,61,46,44,49,59,32,40,73,77,36,76,83,63,86,63,58,80,56,64,52,83,51,80,72,82,70,48,93,60,75,42,53,65,78,73,64,46,46,47,31,38,32,69,56,97,78,30,42,38,39,37,37,32,45,93,86,31,41,32,41,40,36,36,34,45,92,87,48,72,50,70,46,48,33,42,45,51,59,41,55,72,16,43,33,39,41,35,39,80,86,70,32,52,42,43,26,40,38,39,76,59,86,58,36,32,40,38,30,62,60,83,38,42,84,61,74,79,55,53,56,28,38,56,112

Secondary structure (DSSP, 8-state):
-------TTHHHHHHHHTTSS----TT--S---SS---S-TTS-----TT---SS--TT--SPPPPPPHHHHHHHHHHHHHHHTT-HHHHHHHHHHHHHHSTT-HHHHHHHHHHHHHTT-HHHHHHHHHHHHTTS----HHHHHHTSS-HHHHHHHHHHHHHHHHH-TT-HHHHHHHHHHHHHTT-HHHHHHHHHHHHHH-TT-HHHHHHHHHH-TTPPPSSPPP--PPPPPSS---HHHH-EEEEEEETTEEEEEEE-TTSEEEEEEEETTEEEEEEEEEEE-TT-EEEEEESSS-EEEEEEEEETTEEEEEETT-SS-PPPEEEEE-

Mean predicted aligned error: 7.96 Å

Nearest PDB structures (foldseek):
  6fdp-assembly1_A  TM=5.759E-01  e=2.278E-03  Homo sapiens
  2nc9-assembly1_A  TM=5.388E-01  e=2.964E-03  Homo sapiens
  3sz7-assembly1_A  TM=4.807E-01  e=1.229E-02  Aspergillus fumigatus Af293
  7o04-assembly1_B  TM=5.833E-01  e=4.831E-02  Shigella flexneri
  3ieg-assembly2_B  TM=4.391E-01  e=9.442E-03  Mus musculus